Protein AF-0000000077756187 (afdb_homodimer)

Organism: Raphanus sativus (NCBI:txid3726)

Nearest PDB structures (foldseek):
  3hst-assembly4_D  TM=8.930E-01  e=1.122E-07  Mycobacterium tuberculosis
  4e19-assembly2_B  TM=9.027E-01  e=4.502E-07  Halobacterium salinarum NRC-1
  3hst-assembly2_B  TM=7.909E-01  e=3.837E-08  Mycobacterium tuberculosis
  3aly-assembly1_A  TM=7.673E-01  e=2.980E-08  Sulfurisphaera tokodaii str. 7
  3h08-assembly2_B  TM=8.070E-01  e=2.893E-07  Chlorobaculum tepidum

Solvent-accessible surface area (backbone atoms only — not comparable to full-atom values): 14708 Å² total; per-residue (Å²): 118,72,70,65,53,53,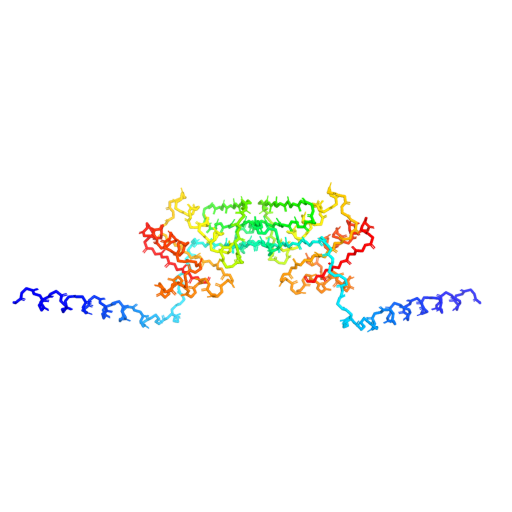52,51,53,51,46,51,51,48,46,49,53,52,57,70,56,63,70,61,68,62,79,53,74,65,71,79,60,65,23,41,31,24,25,22,43,7,51,32,86,88,60,14,30,21,1,18,5,13,20,39,28,42,90,88,46,69,50,61,36,48,41,63,47,70,79,39,92,41,62,69,49,38,37,44,50,14,41,39,51,39,52,49,52,38,54,74,69,64,52,42,50,40,36,37,42,46,90,48,63,69,60,38,48,21,57,76,64,70,60,49,56,79,89,40,35,68,54,46,50,48,41,55,61,63,50,66,75,35,81,41,75,47,73,71,119,72,70,64,54,52,54,50,55,53,47,51,52,49,46,50,51,50,54,71,55,63,69,61,66,64,76,54,74,64,72,78,61,64,24,40,31,24,25,22,42,8,55,31,86,87,61,14,32,20,1,18,5,13,19,39,29,42,89,88,49,69,49,60,36,50,41,64,48,70,79,39,92,41,64,67,48,39,38,45,50,13,41,38,52,39,52,49,52,38,53,75,70,63,53,42,52,42,36,38,41,47,89,48,62,68,58,40,49,22,57,76,64,71,60,48,56,79,89,40,34,68,53,46,50,48,40,54,61,63,49,65,74,34,82,41,75,48,74,71

InterPro domains:
  IPR002156 Ribonuclease H domain [PF13456] (39-139)
  IPR012337 Ribonuclease H-like superfamily [SSF53098] (39-135)
  IPR036397 Ribonuclease H superfamily [G3DSA:3.30.420.10] (33-140)
  IPR044730 Ribonuclease H-like domain, plant type [cd06222] (39-140)
  IPR052929 RNase H-like EbsB-related [PTHR47074] (31-137)

Sequence (280 aa):
MEEEIGAAREWEIAQQLVEKKAQVKVSVALPQMKVVAQSDAAWSKSSLNAGLGWVVSTPENHTEGSRSASFIPSVLIAEGLALREGVEACRSLGVKEVRFESDSAQLIKAINRKEPPLEIYGIVSDILALSIEFDVVVFVMEEEIGAAREWEIAQQLVEKKAQVKVSVALPQMKVVAQSDAAWSKSSLNAGLGWVVSTPENHTEGSRSASFIPSVLIAEGLALREGVEACRSLGVKEVRFESDSAQLIKAINRKEPPLEIYGIVSDILALSIEFDVVVFV

Radius of gyration: 23.68 Å; Cα contacts (8 Å, |Δi|>4): 533; chains: 2; bounding box: 53×79×55 Å

pLDDT: mean 84.72, std 22.18, range [28.55, 98.81]

Structure (mmCIF, N/CA/C/O backbone):
data_AF-0000000077756187-model_v1
#
loop_
_entity.id
_entity.type
_entity.pdbx_description
1 polymer 'Uncharacterized protein LOC108838069'
#
loop_
_atom_site.group_PDB
_atom_site.id
_atom_site.type_symbol
_atom_site.label_atom_id
_atom_site.label_alt_id
_atom_site.label_comp_id
_atom_site.label_asym_id
_atom_site.label_entity_id
_atom_site.label_seq_id
_atom_site.pdbx_PDB_ins_code
_atom_site.Cartn_x
_atom_site.Cartn_y
_atom_site.Cartn_z
_atom_site.occupancy
_atom_site.B_iso_or_equiv
_atom_site.auth_seq_id
_atom_site.auth_comp_id
_atom_site.auth_asym_id
_atom_site.auth_atom_id
_atom_site.pdbx_PDB_model_num
ATOM 1 N N . MET A 1 1 ? -30.078 44.688 13.297 1 43.53 1 MET A N 1
ATOM 2 C CA . MET A 1 1 ? -28.703 45.125 13.102 1 43.53 1 MET A CA 1
ATOM 3 C C . MET A 1 1 ? -27.719 44 13.398 1 43.53 1 MET A C 1
ATOM 5 O O . MET A 1 1 ? -26.656 43.906 12.789 1 43.53 1 MET A O 1
ATOM 9 N N . GLU A 1 2 ? -28.109 43 14.352 1 49.34 2 GLU A N 1
ATOM 10 C CA . GLU A 1 2 ? -27.172 41.969 14.758 1 49.34 2 GLU A CA 1
ATOM 11 C C . GLU A 1 2 ? -27.141 40.844 13.734 1 49.34 2 GLU A C 1
ATOM 13 O O . GLU A 1 2 ? -26.094 40.188 13.547 1 49.34 2 GLU A O 1
ATOM 18 N N . GLU A 1 3 ? -28.125 40.5 12.977 1 54.53 3 GLU A N 1
ATOM 19 C CA . GLU A 1 3 ? -28.125 39.406 12.008 1 54.53 3 GLU A CA 1
ATOM 20 C C . GLU A 1 3 ? -27.312 39.781 10.773 1 54.53 3 GLU A C 1
ATOM 22 O O . GLU A 1 3 ? -26.688 38.906 10.148 1 54.53 3 GLU A O 1
ATOM 27 N N . GLU A 1 4 ? -27.312 41.062 10.258 1 55.47 4 GLU A N 1
ATOM 28 C CA . GLU A 1 4 ? -26.562 41.5 9.086 1 55.47 4 GLU A CA 1
ATOM 29 C C . GLU A 1 4 ? -25.062 41.469 9.367 1 55.47 4 GLU A C 1
ATOM 31 O O . GLU A 1 4 ? -24.25 41.219 8.469 1 55.47 4 GLU A O 1
ATOM 36 N N . ILE A 1 5 ? -24.703 41.781 10.695 1 51.22 5 ILE A N 1
ATOM 37 C CA . ILE A 1 5 ? -23.281 41.75 11.008 1 51.22 5 ILE A CA 1
ATOM 38 C C . ILE A 1 5 ? -22.766 40.312 10.984 1 51.22 5 ILE A C 1
ATOM 40 O O . ILE A 1 5 ? -21.625 40.062 10.57 1 51.22 5 ILE A O 1
ATOM 44 N N . GLY A 1 6 ? -23.578 39.344 11.289 1 50.84 6 GLY A N 1
ATOM 45 C CA . GLY A 1 6 ? -23.125 37.969 11.266 1 50.84 6 GLY A CA 1
ATOM 46 C C . GLY A 1 6 ? -22.875 37.438 9.867 1 50.84 6 GLY A C 1
ATOM 47 O O . GLY A 1 6 ? -21.922 36.688 9.625 1 50.84 6 GLY A O 1
ATOM 48 N N . ALA A 1 7 ? -23.734 37.812 8.969 1 58.22 7 ALA A N 1
ATOM 49 C CA . ALA A 1 7 ? -23.594 37.375 7.586 1 58.22 7 ALA A CA 1
ATOM 50 C C . ALA A 1 7 ? -22.375 38 6.926 1 58.22 7 ALA A C 1
ATOM 52 O O . ALA A 1 7 ? -21.672 37.344 6.156 1 58.22 7 ALA A O 1
ATOM 53 N N . ALA A 1 8 ? -22.062 39.25 7.156 1 57.5 8 ALA A N 1
ATOM 54 C CA . ALA A 1 8 ? -20.891 39.906 6.559 1 57.5 8 ALA A CA 1
ATOM 55 C C . ALA A 1 8 ? -19.594 39.312 7.105 1 57.5 8 ALA A C 1
ATOM 57 O O . ALA A 1 8 ? -18.656 39.094 6.352 1 57.5 8 ALA A O 1
ATOM 58 N N . ARG A 1 9 ? -19.422 38.969 8.445 1 52.78 9 ARG A N 1
ATOM 59 C CA . ARG A 1 9 ? -18.219 38.344 8.961 1 52.78 9 ARG A CA 1
ATOM 60 C C . ARG A 1 9 ? -18.047 36.938 8.398 1 52.78 9 ARG A C 1
ATOM 62 O O . ARG A 1 9 ? -16.938 36.531 8.055 1 52.78 9 ARG A O 1
ATOM 69 N N . GLU A 1 10 ? -19.141 36.25 8.188 1 52.59 10 GLU A N 1
ATOM 70 C CA . GLU A 1 10 ? -19.047 34.938 7.539 1 52.59 10 GLU A CA 1
ATOM 71 C C . GLU A 1 10 ? -18.625 35.062 6.078 1 52.59 10 GLU A C 1
ATOM 73 O O . GLU A 1 10 ? -17.828 34.281 5.574 1 52.59 10 GLU A O 1
ATOM 78 N N . TRP A 1 11 ? -19.062 36.031 5.398 1 53.22 11 TRP A N 1
ATOM 79 C CA . TRP A 1 11 ? -18.625 36.281 4.027 1 53.22 11 TRP A CA 1
ATOM 80 C C . TRP A 1 11 ? -17.172 36.719 3.99 1 53.22 11 TRP A C 1
ATOM 82 O O . TRP A 1 11 ? -16.391 36.219 3.168 1 53.22 11 TRP A O 1
ATOM 92 N N . GLU A 1 12 ? -16.688 37.594 4.844 1 52.59 12 GLU A N 1
ATOM 93 C CA . GLU A 1 12 ? -15.273 37.969 4.871 1 52.59 12 GLU A CA 1
ATOM 94 C C . GLU A 1 12 ? -14.391 36.781 5.219 1 52.59 12 GLU A C 1
ATOM 96 O O . GLU A 1 12 ? -13.328 36.594 4.625 1 52.59 12 GLU A O 1
ATOM 101 N N . ILE A 1 13 ? -14.828 35.938 6.102 1 50.81 13 ILE A N 1
ATOM 102 C CA . ILE A 1 13 ? -14.07 34.719 6.422 1 50.81 13 ILE A CA 1
ATOM 103 C C . ILE A 1 13 ? -14.078 33.781 5.223 1 50.81 13 ILE A C 1
ATOM 105 O O . ILE A 1 13 ? -13.047 33.188 4.879 1 50.81 13 ILE A O 1
ATOM 109 N N . ALA A 1 14 ? -15.141 33.688 4.543 1 50.97 14 ALA A N 1
ATOM 110 C CA . ALA A 1 14 ? -15.219 32.906 3.312 1 50.97 14 ALA A CA 1
ATOM 111 C C . ALA A 1 14 ? -14.344 33.531 2.221 1 50.97 14 ALA A C 1
ATOM 113 O O . ALA A 1 14 ? -13.648 32.812 1.501 1 50.97 14 ALA A O 1
ATOM 114 N N . GLN A 1 15 ? -14.398 34.781 2.076 1 46.78 15 GLN A N 1
ATOM 115 C CA . GLN A 1 15 ? -13.539 35.406 1.08 1 46.78 15 GLN A CA 1
ATOM 116 C C . GLN A 1 15 ? -12.07 35.312 1.468 1 46.78 15 GLN A C 1
ATOM 118 O O . GLN A 1 15 ? -11.211 35.062 0.616 1 46.78 15 GLN A O 1
ATOM 123 N N . GLN A 1 16 ? -11.648 35.5 2.703 1 46.09 16 GLN A N 1
ATOM 124 C CA . GLN A 1 16 ? -10.266 35.312 3.111 1 46.09 16 GLN A CA 1
ATOM 125 C C . GLN A 1 16 ? -9.836 33.875 2.9 1 46.09 16 GLN A C 1
ATOM 127 O O . GLN A 1 16 ? -8.68 33.594 2.547 1 46.09 16 GLN A O 1
ATOM 132 N N . LEU A 1 17 ? -10.734 32.969 3.061 1 40.41 17 LEU A N 1
ATOM 133 C CA . LEU A 1 17 ? -10.453 31.547 2.787 1 40.41 17 LEU A CA 1
ATOM 134 C C . LEU A 1 17 ? -10.32 31.312 1.288 1 40.41 17 LEU A C 1
ATOM 136 O O . LEU A 1 17 ? -9.477 30.516 0.858 1 40.41 17 LEU A O 1
ATOM 140 N N . VAL A 1 18 ? -11.109 31.797 0.496 1 39.38 18 VAL A N 1
ATOM 141 C CA . VAL A 1 18 ? -10.969 31.75 -0.956 1 39.38 18 VAL A CA 1
ATOM 142 C C . VAL A 1 18 ? -9.727 32.531 -1.377 1 39.38 18 VAL A C 1
ATOM 144 O O . VAL A 1 18 ? -8.984 32.094 -2.268 1 39.38 18 VAL A O 1
ATOM 147 N N . GLU A 1 19 ? -9.562 33.75 -0.909 1 37.69 19 GLU A N 1
ATOM 148 C CA . GLU A 1 19 ? -8.391 34.531 -1.28 1 37.69 19 GLU A CA 1
ATOM 149 C C . GLU A 1 19 ? -7.109 33.875 -0.79 1 37.69 19 GLU A C 1
ATOM 151 O O . GLU A 1 19 ? -6.074 33.938 -1.462 1 37.69 19 GLU A O 1
ATOM 156 N N . LYS A 1 20 ? -7.066 33.375 0.496 1 36.91 20 LYS A N 1
ATOM 157 C CA . LYS A 1 20 ? -5.887 32.594 0.87 1 36.91 20 LYS A CA 1
ATOM 158 C C . LYS A 1 20 ? -5.789 31.312 0.046 1 36.91 20 LYS A C 1
ATOM 160 O O . LYS A 1 20 ? -4.867 30.516 0.23 1 36.91 20 LYS A O 1
ATOM 165 N N . LYS A 1 21 ? -6.77 30.875 -0.657 1 35.41 21 LYS A N 1
ATOM 166 C CA . LYS A 1 21 ? -6.77 29.766 -1.605 1 35.41 21 LYS A CA 1
ATOM 167 C C . LYS A 1 21 ? -5.844 30.047 -2.785 1 35.41 21 LYS A C 1
ATOM 169 O O . LYS A 1 21 ? -5.293 29.125 -3.391 1 35.41 21 LYS A O 1
ATOM 174 N N . ALA A 1 22 ? -6.055 31.078 -3.553 1 33.09 22 ALA A N 1
ATOM 175 C CA . ALA A 1 22 ? -5.535 31.344 -4.891 1 33.09 22 ALA A CA 1
ATOM 176 C C . ALA A 1 22 ? -4.031 31.594 -4.859 1 33.09 22 ALA A C 1
ATOM 178 O O . ALA A 1 22 ? -3.328 31.328 -5.836 1 33.09 22 ALA A O 1
ATOM 179 N N . GLN A 1 23 ? -3.553 32.344 -3.971 1 32.44 23 GLN A N 1
ATOM 180 C CA . GLN A 1 23 ? -2.176 32.75 -4.262 1 32.44 23 GLN A CA 1
ATOM 181 C C . GLN A 1 23 ? -1.234 31.547 -4.133 1 32.44 23 GLN A C 1
ATOM 183 O O . GLN A 1 23 ? -0.389 31.5 -3.238 1 32.44 23 GLN A O 1
ATOM 188 N N . VAL A 1 24 ? -1.73 30.328 -4.152 1 29.02 24 VAL A N 1
ATOM 189 C CA . VAL A 1 24 ? -0.616 29.391 -4.035 1 29.02 24 VAL A CA 1
ATOM 190 C C . VAL A 1 24 ? 0.317 29.547 -5.234 1 29.02 24 VAL A C 1
ATOM 192 O O . VAL A 1 24 ? -0.03 29.172 -6.355 1 29.02 24 VAL A O 1
ATOM 195 N N . LYS A 1 25 ? 0.764 30.766 -5.48 1 32.59 25 LYS A N 1
ATOM 196 C CA . LYS A 1 25 ? 1.946 30.812 -6.336 1 32.59 25 LYS A CA 1
ATOM 197 C C . LYS A 1 25 ? 2.887 29.641 -6.039 1 32.59 25 LYS A C 1
ATOM 199 O O . LYS A 1 25 ? 3.648 29.688 -5.07 1 32.59 25 LYS A O 1
ATOM 204 N N . VAL A 1 26 ? 2.402 28.516 -6.059 1 31.86 26 VAL A N 1
ATOM 205 C CA . VAL A 1 26 ? 3.168 27.344 -5.676 1 31.86 26 VAL A CA 1
ATOM 206 C C . VAL A 1 26 ? 4.438 27.25 -6.516 1 31.86 26 VAL A C 1
ATOM 208 O O . VAL A 1 26 ? 5.027 26.172 -6.652 1 31.86 26 VAL A O 1
ATOM 211 N N . SER A 1 27 ? 4.531 28.219 -7.418 1 34.56 27 SER A N 1
ATOM 212 C CA . SER A 1 27 ? 5.805 27.969 -8.086 1 34.56 27 SER A CA 1
ATOM 213 C C . SER A 1 27 ? 6.961 27.953 -7.086 1 34.56 27 SER A C 1
ATOM 215 O O . SER A 1 27 ? 8.125 27.938 -7.48 1 34.56 27 SER A O 1
ATOM 217 N N . VAL A 1 28 ? 6.852 28.719 -5.992 1 35.59 28 VAL A N 1
ATOM 218 C CA . VAL A 1 28 ? 7.91 28.75 -4.988 1 35.59 28 VAL A CA 1
ATOM 219 C C . VAL A 1 28 ? 8.258 27.328 -4.547 1 35.59 28 VAL A C 1
ATOM 221 O O . VAL A 1 28 ? 7.367 26.516 -4.312 1 35.59 28 VAL A O 1
ATOM 224 N N . ALA A 1 29 ? 9.469 26.828 -4.723 1 38.81 29 ALA A N 1
ATOM 225 C CA . ALA A 1 29 ? 9.93 25.547 -4.215 1 38.81 29 ALA A CA 1
ATOM 226 C C . ALA A 1 29 ? 9.312 25.234 -2.854 1 38.81 29 ALA A C 1
ATOM 228 O O . ALA A 1 29 ? 9.453 26.016 -1.91 1 38.81 29 ALA A O 1
ATOM 229 N N . LEU A 1 30 ? 7.969 24.953 -2.617 1 46.22 30 LEU A N 1
ATOM 230 C CA . LEU A 1 30 ? 7.551 24.609 -1.264 1 46.22 30 LEU A CA 1
ATOM 231 C C . LEU A 1 30 ? 8.758 24.281 -0.386 1 46.22 30 LEU A C 1
ATOM 233 O O . LEU A 1 30 ? 9.703 23.641 -0.837 1 46.22 30 LEU A O 1
ATOM 237 N N . PRO A 1 31 ? 9.109 25.188 0.429 1 51.03 31 PRO A N 1
ATOM 238 C CA . PRO A 1 31 ? 10.242 24.797 1.278 1 51.03 31 PRO A CA 1
ATOM 239 C C . PRO A 1 31 ? 10.305 23.281 1.499 1 51.03 31 PRO A C 1
ATOM 241 O O . PRO A 1 31 ? 9.281 22.594 1.448 1 51.03 31 PRO A O 1
ATOM 244 N N . GLN A 1 32 ? 11.312 22.625 0.989 1 69.5 32 GLN A N 1
ATOM 245 C CA . GLN A 1 32 ? 11.531 21.203 1.212 1 69.5 32 GLN A CA 1
ATOM 246 C C . GLN A 1 32 ? 11.117 20.797 2.623 1 69.5 32 GLN A C 1
ATOM 248 O O . GLN A 1 32 ? 11.711 21.25 3.604 1 69.5 32 GLN A O 1
ATOM 253 N N . MET A 1 33 ? 9.781 20.609 2.803 1 85.5 33 MET A N 1
ATOM 254 C CA . MET A 1 33 ? 9.375 20.125 4.117 1 85.5 33 MET A CA 1
ATOM 255 C C . MET A 1 33 ? 10.273 18.969 4.57 1 85.5 33 MET A C 1
ATOM 257 O O . MET A 1 33 ? 10.508 18.031 3.814 1 85.5 33 MET A O 1
ATOM 261 N N . LYS A 1 34 ? 10.828 19.203 5.77 1 89.31 34 LYS A N 1
ATOM 262 C CA . LYS A 1 34 ? 11.82 18.281 6.312 1 89.31 34 LYS A CA 1
ATOM 263 C C . LYS A 1 34 ? 11.18 16.938 6.648 1 89.31 34 LYS A C 1
ATOM 265 O O . LYS A 1 34 ? 11.875 15.914 6.727 1 89.31 34 LYS A O 1
ATOM 270 N N . VAL A 1 35 ? 9.844 17 6.961 1 95.88 35 VAL A N 1
ATOM 271 C CA . VAL A 1 35 ? 9.148 15.758 7.305 1 95.88 35 VAL A CA 1
ATOM 272 C C . VAL A 1 35 ? 8.164 15.391 6.199 1 95.88 35 VAL A C 1
ATOM 274 O O . VAL A 1 35 ? 7.34 16.219 5.797 1 95.88 35 VAL A O 1
ATOM 277 N N . VAL A 1 36 ? 8.305 14.148 5.66 1 96.94 36 VAL A N 1
ATOM 278 C CA . VAL A 1 36 ? 7.43 13.633 4.617 1 96.94 36 VAL A CA 1
ATOM 279 C C . VAL A 1 36 ? 6.863 12.281 5.039 1 96.94 36 VAL A C 1
ATOM 281 O O . VAL A 1 36 ? 7.578 11.445 5.605 1 96.94 36 VAL A O 1
ATOM 284 N N . ALA A 1 37 ? 5.598 12.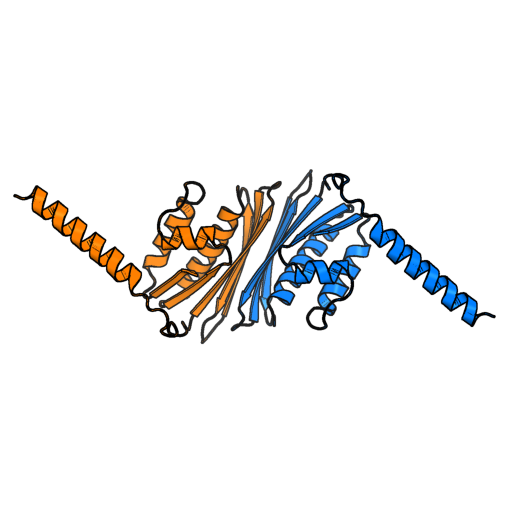094 4.805 1 97.88 37 ALA A N 1
ATOM 285 C CA . ALA A 1 37 ? 4.965 10.797 5.066 1 97.88 37 ALA A CA 1
ATOM 286 C C . ALA A 1 37 ? 4.273 10.266 3.818 1 97.88 37 ALA A C 1
ATOM 288 O O . ALA A 1 37 ? 3.611 11.016 3.098 1 97.88 37 ALA A O 1
ATOM 289 N N . GLN A 1 38 ? 4.469 9.008 3.557 1 98.19 38 GLN A N 1
ATOM 290 C CA . GLN A 1 38 ? 3.797 8.281 2.482 1 98.19 38 GLN A CA 1
ATOM 291 C C . GLN A 1 38 ? 2.896 7.184 3.037 1 98.19 38 GLN A C 1
ATOM 293 O O . GLN A 1 38 ? 3.209 6.578 4.062 1 98.19 38 GLN A O 1
ATOM 298 N N . SER A 1 39 ? 1.775 6.938 2.389 1 98.38 39 SER A N 1
ATOM 299 C CA . SER A 1 39 ? 0.866 5.859 2.756 1 98.38 39 SER A CA 1
ATOM 300 C C . SER A 1 39 ? 0.26 5.199 1.521 1 98.38 39 SER A C 1
ATOM 302 O O . SER A 1 39 ? 0.189 5.816 0.455 1 98.38 39 SER A O 1
ATOM 304 N N . ASP A 1 40 ? -0.089 4.012 1.643 1 98 40 ASP A N 1
ATOM 305 C CA . ASP A 1 40 ? -0.783 3.234 0.619 1 98 40 ASP A CA 1
ATOM 306 C C . ASP A 1 40 ? -1.461 2.008 1.226 1 98 40 ASP A C 1
ATOM 308 O O . ASP A 1 40 ? -1.283 1.717 2.41 1 98 40 ASP A O 1
ATOM 312 N N . ALA A 1 41 ? -2.338 1.368 0.403 1 98.25 41 ALA A N 1
ATOM 313 C CA . ALA A 1 41 ? -3.1 0.235 0.922 1 98.25 41 ALA A CA 1
ATOM 314 C C . ALA A 1 41 ? -3.346 -0.806 -0.167 1 98.25 41 ALA A C 1
ATOM 316 O O . ALA A 1 41 ? -3.615 -0.456 -1.318 1 98.25 41 ALA A O 1
ATOM 317 N N . ALA A 1 42 ? -3.131 -2.051 0.21 1 98.19 42 ALA A N 1
ATOM 318 C CA . ALA A 1 42 ? -3.686 -3.158 -0.563 1 98.19 42 ALA A CA 1
ATOM 319 C C . ALA A 1 42 ? -5.113 -3.477 -0.123 1 98.19 42 ALA A C 1
ATOM 321 O O . ALA A 1 42 ? -5.391 -3.57 1.075 1 98.19 42 ALA A O 1
ATOM 322 N N . TRP A 1 43 ? -6.023 -3.678 -1.111 1 97.44 43 TRP A N 1
ATOM 323 C CA . TRP A 1 43 ? -7.434 -3.863 -0.791 1 97.44 43 TRP A CA 1
ATOM 324 C C . TRP A 1 43 ? -8.062 -4.926 -1.688 1 97.44 43 TRP A C 1
ATOM 326 O O . TRP A 1 43 ? -7.742 -5.008 -2.877 1 97.44 43 TRP A O 1
ATOM 336 N N . SER A 1 44 ? -9.008 -5.648 -1.028 1 96.5 44 SER A N 1
ATOM 337 C CA . SER A 1 44 ? -9.742 -6.688 -1.742 1 96.5 44 SER A CA 1
ATOM 338 C C . SER A 1 44 ? -11.227 -6.371 -1.801 1 96.5 44 SER A C 1
ATOM 340 O O . SER A 1 44 ? -11.898 -6.301 -0.766 1 96.5 44 SER A O 1
ATOM 342 N N . LYS A 1 45 ? -11.664 -6.289 -3.018 1 93.94 45 LYS A N 1
ATOM 343 C CA . LYS A 1 45 ? -13.086 -6.012 -3.217 1 93.94 45 LYS A CA 1
ATOM 344 C C . LYS A 1 45 ? -13.945 -7.164 -2.709 1 93.94 45 LYS A C 1
ATOM 346 O O . LYS A 1 45 ? -15.023 -6.941 -2.158 1 93.94 45 LYS A O 1
ATOM 351 N N . SER A 1 46 ? -13.523 -8.375 -2.861 1 91.88 46 SER A N 1
ATOM 352 C CA . SER A 1 46 ? -14.32 -9.555 -2.537 1 91.88 46 SER A CA 1
ATOM 353 C C . SER A 1 46 ? -14.359 -9.797 -1.032 1 91.88 46 SER A C 1
ATOM 355 O O . SER A 1 46 ? -15.414 -10.094 -0.471 1 91.88 46 SER A O 1
ATOM 357 N N . SER A 1 47 ? -13.25 -9.648 -0.398 1 93.56 47 SER A N 1
ATOM 358 C CA . SER A 1 47 ? -13.18 -9.984 1.022 1 93.56 47 SER A CA 1
ATOM 359 C C . SER A 1 47 ? -13.414 -8.75 1.889 1 93.56 47 SER A C 1
ATOM 361 O O . SER A 1 47 ? -13.633 -8.867 3.096 1 93.56 47 SER A O 1
ATOM 363 N N . LEU A 1 48 ? -13.281 -7.574 1.339 1 96.06 48 LEU A N 1
ATOM 364 C CA . LEU A 1 48 ? -13.406 -6.301 2.037 1 96.06 48 LEU A CA 1
ATOM 365 C C . LEU A 1 48 ? -12.305 -6.133 3.076 1 96.06 48 LEU A C 1
ATOM 367 O O . LEU A 1 48 ? -12.508 -5.488 4.109 1 96.06 48 LEU A O 1
ATOM 371 N N . ASN A 1 49 ? -11.156 -6.82 2.842 1 96.31 49 ASN A N 1
ATOM 372 C CA . ASN A 1 49 ? -9.992 -6.672 3.707 1 96.31 49 ASN A CA 1
ATOM 373 C C . ASN A 1 49 ? -8.938 -5.773 3.074 1 96.31 49 ASN A C 1
ATOM 375 O O . ASN A 1 49 ? -8.898 -5.613 1.852 1 96.31 49 ASN A O 1
ATOM 379 N N . ALA A 1 50 ? -8.094 -5.195 3.969 1 97.75 50 ALA A N 1
ATOM 380 C CA . ALA A 1 50 ? -7.043 -4.301 3.48 1 97.75 50 ALA A CA 1
ATOM 381 C C . ALA A 1 50 ? -5.762 -4.465 4.289 1 97.75 50 ALA A C 1
ATOM 383 O O . ALA A 1 50 ? -5.805 -4.793 5.48 1 97.75 50 ALA A O 1
ATOM 384 N N . GLY A 1 51 ? -4.629 -4.41 3.635 1 97.38 51 GLY A N 1
ATOM 385 C CA . GLY A 1 51 ? -3.332 -4.168 4.25 1 97.38 51 GLY A CA 1
ATOM 386 C C . GLY A 1 51 ? -2.85 -2.74 4.09 1 97.38 51 GLY A C 1
ATOM 387 O O . GLY A 1 51 ? -2.594 -2.289 2.971 1 97.38 51 GLY A O 1
ATOM 388 N N . LEU A 1 52 ? -2.729 -2.082 5.215 1 98.06 52 LEU A N 1
ATOM 389 C CA . LEU A 1 52 ? -2.35 -0.673 5.219 1 98.06 52 LEU A CA 1
ATOM 390 C C . LEU A 1 52 ? -0.864 -0.512 5.523 1 98.06 52 LEU A C 1
ATOM 392 O O . LEU A 1 52 ? -0.313 -1.245 6.348 1 98.06 52 LEU A O 1
ATOM 396 N N . GLY A 1 53 ? -0.231 0.489 4.867 1 97.56 53 GLY A N 1
ATOM 397 C CA . GLY A 1 53 ? 1.153 0.825 5.16 1 97.56 53 GLY A CA 1
ATOM 398 C C . GLY A 1 53 ? 1.426 2.316 5.121 1 97.56 53 GLY A C 1
ATOM 399 O O . GLY A 1 53 ? 0.773 3.053 4.379 1 97.56 53 GLY A O 1
ATOM 400 N N . TRP A 1 54 ? 2.367 2.746 5.98 1 98.19 54 TRP A N 1
ATOM 401 C CA . TRP A 1 54 ? 2.811 4.137 5.961 1 98.19 54 TRP A CA 1
ATOM 402 C C . TRP A 1 54 ? 4.27 4.25 6.387 1 98.19 54 TRP A C 1
ATOM 404 O O . TRP A 1 54 ? 4.809 3.346 7.027 1 98.19 54 TRP A O 1
ATOM 414 N N . VAL A 1 55 ? 4.879 5.324 5.938 1 98.06 55 VAL A N 1
ATOM 415 C CA . VAL A 1 55 ? 6.246 5.676 6.316 1 98.06 55 VAL A CA 1
ATOM 416 C C . VAL A 1 55 ? 6.332 7.172 6.609 1 98.06 55 VAL A C 1
ATOM 418 O O . VAL A 1 55 ? 5.758 7.988 5.887 1 98.06 55 VAL A O 1
ATOM 421 N N . VAL A 1 56 ? 7 7.453 7.719 1 97.31 56 VAL A N 1
ATOM 422 C CA . VAL A 1 56 ? 7.27 8.844 8.07 1 97.31 56 VAL A CA 1
ATOM 423 C C . VAL A 1 56 ? 8.773 9.086 8.086 1 97.31 56 VAL A C 1
ATOM 425 O O . VAL A 1 56 ? 9.508 8.43 8.828 1 97.31 56 VAL A O 1
ATOM 428 N N . SER A 1 57 ? 9.164 10 7.281 1 95.69 57 SER A N 1
ATOM 429 C CA . SER A 1 57 ? 10.578 10.352 7.199 1 95.69 57 SER A CA 1
ATOM 430 C C . SER A 1 57 ? 10.844 11.734 7.789 1 95.69 57 SER A C 1
ATOM 432 O O . SER A 1 57 ? 10.266 12.727 7.336 1 95.69 57 SER A O 1
ATOM 434 N N . THR A 1 58 ? 11.672 11.773 8.781 1 92.88 58 THR A N 1
ATOM 435 C CA . THR A 1 58 ? 12.156 13.023 9.359 1 92.88 58 THR A CA 1
ATOM 436 C C . THR A 1 58 ? 13.672 13.148 9.18 1 92.88 58 THR A C 1
ATOM 438 O O . THR A 1 58 ? 14.344 12.164 8.859 1 92.88 58 THR A O 1
ATOM 441 N N . PRO A 1 59 ? 14.242 14.414 9.375 1 86.88 59 PRO A N 1
ATOM 442 C CA . PRO A 1 59 ? 15.695 14.555 9.32 1 86.88 59 PRO A CA 1
ATOM 443 C C . PRO A 1 59 ? 16.406 13.695 10.359 1 86.88 59 PRO A C 1
ATOM 445 O O . PRO A 1 59 ? 17.547 13.25 10.133 1 86.88 59 PRO A O 1
ATOM 448 N N . GLU A 1 60 ? 15.797 13.422 11.484 1 84.69 60 GLU A N 1
ATOM 449 C CA . GLU A 1 60 ? 16.453 12.758 12.602 1 84.69 60 GLU A CA 1
ATOM 450 C C . GLU A 1 60 ? 16.141 11.258 12.609 1 84.69 60 GLU A C 1
ATOM 452 O O . GLU A 1 60 ? 16.969 10.453 13.039 1 84.69 60 GLU A O 1
ATOM 457 N N . ASN A 1 61 ? 14.984 11.039 12.289 1 83.75 61 ASN A N 1
ATOM 458 C CA . ASN A 1 61 ? 14.508 9.672 12.461 1 83.75 61 ASN A CA 1
ATOM 459 C C . ASN A 1 61 ? 13.523 9.281 11.359 1 83.75 61 ASN A C 1
ATOM 461 O O . ASN A 1 61 ? 13.203 10.086 10.492 1 83.75 61 ASN A O 1
ATOM 465 N N . HIS A 1 62 ? 13.305 7.965 11.242 1 87.75 62 HIS A N 1
ATOM 466 C CA . HIS A 1 62 ? 12.234 7.422 10.414 1 87.75 62 HIS A CA 1
ATOM 467 C C . HIS A 1 62 ? 11.391 6.418 11.188 1 87.75 62 HIS A C 1
ATOM 469 O O . HIS A 1 62 ? 11.875 5.793 12.133 1 87.75 62 HIS A O 1
ATOM 475 N N . THR A 1 63 ? 10.078 6.477 10.836 1 91.25 63 THR A N 1
ATOM 476 C CA . THR A 1 63 ? 9.188 5.445 11.367 1 91.25 63 THR A CA 1
ATOM 477 C C . THR A 1 63 ? 8.32 4.855 10.258 1 91.25 63 THR A C 1
ATOM 479 O O . THR A 1 63 ? 8.008 5.535 9.281 1 91.25 63 THR A O 1
ATOM 482 N N . GLU A 1 64 ? 8.141 3.625 10.297 1 93.69 64 GLU A N 1
ATOM 483 C CA . GLU A 1 64 ? 7.23 2.922 9.391 1 93.69 64 GLU A CA 1
ATOM 484 C C . GLU A 1 64 ? 6.223 2.084 10.172 1 93.69 64 GLU A C 1
ATOM 486 O O . GLU A 1 64 ? 6.461 1.737 11.336 1 93.69 64 GLU A O 1
ATOM 491 N N . GLY A 1 65 ? 5.133 1.902 9.508 1 95.25 65 GLY A N 1
ATOM 492 C CA . GLY A 1 65 ? 4.098 1.078 10.109 1 95.25 65 GLY A CA 1
ATOM 493 C C . GLY A 1 65 ? 3.199 0.404 9.094 1 95.25 65 GLY A C 1
ATOM 494 O O . GLY A 1 65 ? 3.256 0.725 7.902 1 95.25 65 GLY A O 1
ATOM 495 N N . SER A 1 66 ? 2.539 -0.565 9.547 1 94.94 66 SER A N 1
ATOM 496 C CA . SER A 1 66 ? 1.542 -1.294 8.773 1 94.94 66 SER A CA 1
ATOM 497 C C . SER A 1 66 ? 0.443 -1.854 9.664 1 94.94 66 SER A C 1
ATOM 499 O O . SER A 1 66 ? 0.659 -2.074 10.859 1 94.94 66 SER A O 1
ATOM 501 N N . ARG A 1 67 ? -0.702 -2.006 9.039 1 95 67 ARG A N 1
ATOM 502 C CA . ARG A 1 67 ? -1.848 -2.531 9.773 1 95 67 ARG A CA 1
ATOM 503 C C . ARG A 1 67 ? -2.826 -3.23 8.836 1 95 67 ARG A C 1
ATOM 505 O O . ARG A 1 67 ? -3.029 -2.789 7.703 1 95 67 ARG A O 1
ATOM 512 N N . SER A 1 68 ? -3.4 -4.301 9.352 1 95.12 68 SER A N 1
ATOM 513 C CA . SER A 1 68 ? -4.5 -4.941 8.641 1 95.12 68 SER A CA 1
ATOM 514 C C . SER A 1 68 ? -5.848 -4.387 9.086 1 95.12 68 SER A C 1
ATOM 516 O O . SER A 1 68 ? -6.008 -3.988 10.242 1 95.12 68 SER A O 1
ATOM 518 N N . ALA A 1 69 ? -6.762 -4.312 8.133 1 95.5 69 ALA A N 1
ATOM 519 C CA . ALA A 1 69 ? -8.109 -3.842 8.43 1 95.5 69 ALA A CA 1
ATOM 520 C C . ALA A 1 69 ? -9.156 -4.707 7.73 1 95.5 69 ALA A C 1
ATOM 522 O O . ALA A 1 69 ? -8.906 -5.238 6.648 1 95.5 69 ALA A O 1
ATOM 523 N N . SER A 1 70 ? -10.367 -4.84 8.391 1 94.88 70 SER A N 1
ATOM 524 C CA . SER A 1 70 ? -11.461 -5.629 7.844 1 94.88 70 SER A CA 1
ATOM 525 C C . SER A 1 70 ? -12.703 -4.77 7.625 1 94.88 70 SER A C 1
ATOM 527 O O . SER A 1 70 ? -12.836 -3.691 8.211 1 94.88 70 SER A O 1
ATOM 529 N N . PHE A 1 71 ? -13.562 -5.305 6.77 1 95.88 71 PHE A N 1
ATOM 530 C CA . PHE A 1 71 ? -14.844 -4.68 6.457 1 95.88 71 PHE A CA 1
ATOM 531 C C . PHE A 1 71 ? -14.633 -3.301 5.84 1 95.88 71 PHE A C 1
ATOM 533 O O . PHE A 1 71 ? -15.242 -2.322 6.27 1 95.88 71 PHE A O 1
ATOM 540 N N . ILE A 1 72 ? -13.703 -3.271 4.988 1 97.31 72 ILE A N 1
ATOM 541 C CA . ILE A 1 72 ? -13.406 -2.047 4.254 1 97.31 72 ILE A CA 1
ATOM 542 C C . ILE A 1 72 ? -14.164 -2.049 2.926 1 97.31 72 ILE A C 1
ATOM 544 O O . ILE A 1 72 ? -13.836 -2.811 2.016 1 97.31 72 ILE A O 1
ATOM 548 N N . PRO A 1 73 ? -15.078 -1.148 2.73 1 97.06 73 PRO A N 1
ATOM 549 C CA . PRO A 1 73 ? -16.016 -1.313 1.624 1 97.06 73 PRO A CA 1
ATOM 550 C C . PRO A 1 73 ? -15.469 -0.805 0.294 1 97.06 73 PRO A C 1
ATOM 552 O O . PRO A 1 73 ? -16.031 -1.086 -0.763 1 97.06 73 PRO A O 1
ATOM 555 N N . SER A 1 74 ? -14.391 -0.077 0.261 1 97.75 74 SER A N 1
ATOM 556 C CA . SER A 1 74 ? -13.844 0.413 -1 1 97.75 74 SER A CA 1
ATOM 557 C C . SER A 1 74 ? -12.352 0.703 -0.878 1 97.75 74 SER A C 1
ATOM 559 O O . SER A 1 74 ? -11.836 0.883 0.228 1 97.75 74 SER A O 1
ATOM 561 N N . VAL A 1 75 ? -11.711 0.819 -2.047 1 97.06 75 VAL A N 1
ATOM 562 C CA . VAL A 1 75 ? -10.289 1.116 -2.084 1 97.06 75 VAL A CA 1
ATOM 563 C C . VAL A 1 75 ? -10.039 2.525 -1.555 1 97.06 75 VAL A C 1
ATOM 565 O O . VAL A 1 75 ? -9.023 2.779 -0.899 1 97.06 75 VAL A O 1
ATOM 568 N N . LEU A 1 76 ? -10.984 3.412 -1.848 1 98.19 76 LEU A N 1
ATOM 569 C CA . LEU A 1 76 ? -10.844 4.797 -1.404 1 98.19 76 LEU A CA 1
ATOM 570 C C . LEU A 1 76 ? -10.828 4.879 0.118 1 98.19 76 LEU A C 1
ATOM 572 O O . LEU A 1 76 ? -10.039 5.629 0.694 1 98.19 76 LEU A O 1
ATOM 576 N N . ILE A 1 77 ? -11.641 4.098 0.763 1 98.56 77 ILE A N 1
ATOM 577 C CA . ILE A 1 77 ? -11.672 4.055 2.221 1 98.56 77 ILE A CA 1
ATOM 578 C C . ILE A 1 77 ? -10.367 3.457 2.744 1 98.56 77 ILE A C 1
ATOM 580 O O . ILE A 1 77 ? -9.789 3.965 3.707 1 98.56 77 ILE A O 1
ATOM 584 N N . ALA A 1 78 ? -9.852 2.4 2.102 1 98.56 78 ALA A N 1
ATOM 585 C CA . ALA A 1 78 ? -8.586 1.796 2.504 1 98.56 78 ALA A CA 1
ATOM 586 C C . ALA A 1 78 ? -7.445 2.807 2.426 1 98.56 78 ALA A C 1
ATOM 588 O O . ALA A 1 78 ? -6.641 2.92 3.354 1 98.56 78 ALA A O 1
ATOM 589 N N . GLU A 1 79 ? -7.359 3.5 1.318 1 98.38 79 GLU A N 1
ATOM 590 C CA . GLU A 1 79 ? -6.348 4.531 1.124 1 98.38 79 GLU A CA 1
ATOM 591 C C . GLU A 1 79 ? -6.5 5.656 2.146 1 98.38 79 GLU A C 1
ATOM 593 O O . GLU A 1 79 ? -5.508 6.152 2.682 1 98.38 79 GLU A O 1
ATOM 598 N N . GLY A 1 80 ? -7.734 6.062 2.455 1 98.75 80 GLY A N 1
ATOM 599 C CA . GLY A 1 80 ? -7.988 7.059 3.482 1 98.75 80 GLY A CA 1
ATOM 600 C C . GLY A 1 80 ? -7.531 6.625 4.863 1 98.75 80 GLY A C 1
ATOM 601 O O . GLY A 1 80 ? -6.941 7.414 5.605 1 98.75 80 GLY A O 1
ATOM 602 N N . LEU A 1 81 ? -7.801 5.398 5.125 1 98.5 81 LEU A N 1
ATOM 603 C CA . LEU A 1 81 ? -7.387 4.859 6.414 1 98.5 81 LEU A CA 1
ATOM 604 C C . LEU A 1 81 ? -5.867 4.82 6.523 1 98.5 81 LEU A C 1
ATOM 606 O O . LEU A 1 81 ? -5.309 5.145 7.574 1 98.5 81 LEU A O 1
ATOM 610 N N . ALA A 1 82 ? -5.211 4.375 5.484 1 98.56 82 ALA A N 1
ATOM 611 C CA . ALA A 1 82 ? -3.752 4.363 5.484 1 98.56 82 ALA A CA 1
ATOM 612 C C . ALA A 1 82 ? -3.195 5.766 5.723 1 98.56 82 ALA A C 1
ATOM 614 O O . ALA A 1 82 ? -2.258 5.941 6.504 1 98.56 82 ALA A O 1
ATOM 615 N N . LEU A 1 83 ? -3.758 6.727 5.047 1 98.75 83 LEU A N 1
ATOM 616 C CA . LEU A 1 83 ? -3.316 8.102 5.223 1 98.75 83 LEU A CA 1
ATOM 617 C C . LEU A 1 83 ? -3.58 8.578 6.648 1 98.75 83 LEU A C 1
ATOM 619 O O . LEU A 1 83 ? -2.725 9.227 7.258 1 98.75 83 LEU A O 1
ATOM 623 N N . ARG A 1 84 ? -4.738 8.281 7.168 1 98.81 84 ARG A N 1
ATOM 624 C CA . ARG A 1 84 ? -5.07 8.664 8.539 1 98.81 84 ARG A CA 1
ATOM 625 C C . ARG A 1 84 ? -4.047 8.102 9.523 1 98.81 84 ARG A C 1
ATOM 627 O O . ARG A 1 84 ? -3.662 8.781 10.477 1 98.81 84 ARG A O 1
ATOM 634 N N . GLU A 1 85 ? -3.656 6.855 9.289 1 98 85 GLU A N 1
ATOM 635 C CA . GLU A 1 85 ? -2.627 6.266 10.141 1 98 85 GLU A CA 1
ATOM 636 C C . GLU A 1 85 ? -1.32 7.047 10.055 1 98 85 GLU A C 1
ATOM 638 O O . GLU A 1 85 ? -0.625 7.223 11.055 1 98 85 GLU A O 1
ATOM 643 N N . GLY A 1 86 ? -0.968 7.434 8.859 1 98.06 86 GLY A N 1
ATOM 644 C CA . GLY A 1 86 ? 0.199 8.281 8.695 1 98.06 86 GLY A CA 1
ATOM 645 C C . GLY A 1 86 ? 0.095 9.594 9.453 1 98.06 86 GLY A C 1
ATOM 646 O O . GLY A 1 86 ? 1.06 10.031 10.086 1 98.06 86 GLY A O 1
ATOM 647 N N . VAL A 1 87 ? -1.052 10.195 9.398 1 98.44 87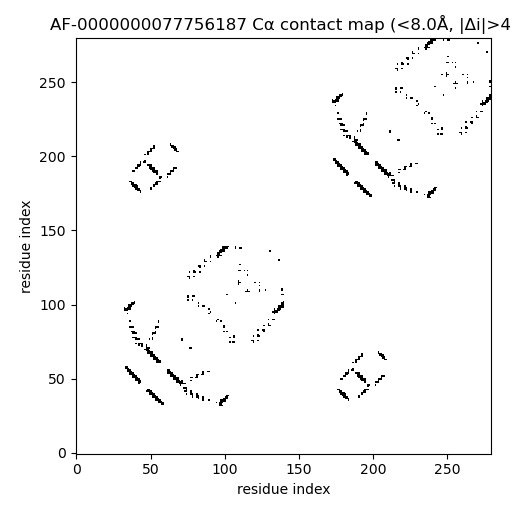 VAL A N 1
ATOM 648 C CA . VAL A 1 87 ? -1.295 11.445 10.109 1 98.44 87 VAL A CA 1
ATOM 649 C C . VAL A 1 87 ? -1.157 11.227 11.609 1 98.44 87 VAL A C 1
ATOM 651 O O . VAL A 1 87 ? -0.489 12 12.305 1 98.44 87 VAL A O 1
ATOM 654 N N . GLU A 1 88 ? -1.7 10.141 12.055 1 98.12 88 GLU A N 1
ATOM 655 C CA . GLU A 1 88 ? -1.613 9.812 13.469 1 98.12 88 GLU A CA 1
ATOM 656 C C . GLU A 1 88 ? -0.168 9.555 13.891 1 98.12 88 GLU A C 1
ATOM 658 O O . GLU A 1 88 ? 0.246 9.953 14.984 1 98.12 88 GLU A O 1
ATOM 663 N N . ALA A 1 89 ? 0.533 8.875 13.086 1 96.94 89 ALA A N 1
ATOM 664 C CA . ALA A 1 89 ? 1.939 8.602 13.375 1 96.94 89 ALA A CA 1
ATOM 665 C C . ALA A 1 89 ? 2.73 9.898 13.523 1 96.94 89 ALA A C 1
ATOM 667 O O . ALA A 1 89 ? 3.537 10.039 14.445 1 96.94 89 ALA A O 1
ATOM 668 N N . CYS A 1 90 ? 2.479 10.805 12.656 1 97.19 90 CYS A N 1
ATOM 669 C CA . CYS A 1 90 ? 3.162 12.094 12.719 1 97.19 90 CYS A CA 1
ATOM 670 C C . CYS A 1 90 ? 2.791 12.844 13.992 1 97.19 90 CYS A C 1
ATOM 672 O O . CYS A 1 90 ? 3.652 13.445 14.633 1 97.19 90 CYS A O 1
ATOM 674 N N . ARG A 1 91 ? 1.591 12.773 14.312 1 96.81 91 ARG A N 1
ATOM 675 C CA . ARG A 1 91 ? 1.137 13.406 15.555 1 96.81 91 ARG A CA 1
ATOM 676 C C . ARG A 1 91 ? 1.848 12.812 16.766 1 96.81 91 ARG A C 1
ATOM 678 O O . ARG A 1 91 ? 2.326 13.547 17.625 1 96.81 91 ARG A O 1
ATOM 685 N N . SER A 1 92 ? 1.926 11.562 16.766 1 95.31 92 SER A N 1
ATOM 686 C CA . SER A 1 92 ? 2.541 10.859 17.891 1 95.31 92 SER A CA 1
ATOM 687 C C . SER A 1 92 ? 4.023 11.195 18 1 95.31 92 SER A C 1
ATOM 689 O O . SER A 1 92 ? 4.59 11.164 19.094 1 95.31 92 SER A O 1
ATOM 691 N N . LEU A 1 93 ? 4.621 11.578 16.891 1 94.06 93 LEU A N 1
ATOM 692 C CA . LEU A 1 93 ? 6.039 11.914 16.859 1 94.06 93 LEU A CA 1
ATOM 693 C C . LEU A 1 93 ? 6.266 13.375 17.219 1 94.06 93 LEU A C 1
ATOM 695 O O . LEU A 1 93 ? 7.406 13.82 17.359 1 94.06 93 LEU A O 1
ATOM 699 N N . GLY A 1 94 ? 5.184 14.086 17.281 1 94.38 94 GLY A N 1
ATOM 700 C CA . GLY A 1 94 ? 5.281 15.5 17.625 1 94.38 94 GLY A CA 1
ATOM 701 C C . GLY A 1 94 ? 5.68 16.359 16.438 1 94.38 94 GLY A C 1
ATOM 702 O O . GLY A 1 94 ? 6.246 17.438 16.625 1 94.38 94 GLY A O 1
ATOM 703 N N . VAL A 1 95 ? 5.426 15.93 15.305 1 94.62 95 VAL A N 1
ATOM 704 C CA . VAL A 1 95 ? 5.742 16.672 14.094 1 94.62 95 VAL A CA 1
ATOM 705 C C . VAL A 1 95 ? 4.848 17.906 14 1 94.62 95 VAL A C 1
ATOM 707 O O . VAL A 1 95 ? 3.65 17.844 14.289 1 94.62 95 VAL A O 1
ATOM 710 N N . LYS A 1 96 ? 5.441 19.016 13.531 1 95.44 96 LYS A N 1
ATOM 711 C CA . LYS A 1 96 ? 4.664 20.234 13.445 1 95.44 96 LYS A CA 1
ATOM 712 C C . LYS A 1 96 ? 4.457 20.656 11.992 1 95.44 96 LYS A C 1
ATOM 714 O O . LYS A 1 96 ? 3.484 21.344 11.664 1 95.44 96 LYS A O 1
ATOM 719 N N . GLU A 1 97 ? 5.426 20.344 11.156 1 96.44 97 GLU A N 1
ATOM 720 C CA . GLU A 1 97 ? 5.359 20.625 9.727 1 96.44 97 GLU A CA 1
ATOM 721 C C . GLU A 1 97 ? 5.539 19.344 8.914 1 96.44 97 GLU A C 1
ATOM 723 O O . GLU A 1 97 ? 6.559 18.656 9.031 1 96.44 97 GLU A O 1
ATOM 728 N N . VAL A 1 98 ? 4.527 19.062 8.078 1 96.81 98 VAL A N 1
ATOM 729 C CA . VAL A 1 98 ? 4.598 17.766 7.418 1 96.81 98 VAL A CA 1
ATOM 730 C C . VAL A 1 98 ? 3.916 17.828 6.055 1 96.81 98 VAL A C 1
ATOM 732 O O . VAL A 1 98 ? 2.926 18.547 5.887 1 96.81 98 VAL A O 1
ATOM 735 N N . ARG A 1 99 ? 4.516 17.125 5.086 1 97.38 99 ARG A N 1
ATOM 736 C CA . ARG A 1 99 ? 3.936 16.844 3.777 1 97.38 99 ARG A CA 1
ATOM 737 C C . ARG A 1 99 ? 3.49 15.391 3.67 1 97.38 99 ARG A C 1
ATOM 739 O O . ARG A 1 99 ? 4.305 14.477 3.814 1 97.38 99 ARG A O 1
ATOM 746 N N . PHE A 1 100 ? 2.209 15.219 3.432 1 98.12 100 PHE A N 1
ATOM 747 C CA . PHE A 1 100 ? 1.676 13.883 3.197 1 98.12 100 PHE A CA 1
ATOM 748 C C . PHE A 1 100 ? 1.544 13.602 1.705 1 98.12 100 PHE A C 1
ATOM 750 O O . PHE A 1 100 ? 0.93 14.383 0.976 1 98.12 100 PHE A O 1
ATOM 757 N N . GLU A 1 101 ? 2.068 12.484 1.312 1 97.31 101 GLU A N 1
ATOM 758 C CA . GLU A 1 101 ? 2.008 12.07 -0.087 1 97.31 101 GLU A CA 1
ATOM 759 C C . GLU A 1 101 ? 1.191 10.789 -0.252 1 97.31 101 GLU A C 1
ATOM 761 O O . GLU A 1 101 ? 1.427 9.805 0.448 1 97.31 101 GLU A O 1
ATOM 766 N N . SER A 1 102 ? 0.193 10.852 -1.129 1 96.94 102 SER A N 1
ATOM 767 C CA . SER A 1 102 ? -0.63 9.703 -1.501 1 96.94 102 SER A CA 1
ATOM 768 C C . SER A 1 102 ? -0.9 9.688 -3.002 1 96.94 102 SER A C 1
ATOM 770 O O . SER A 1 102 ? -1.074 10.734 -3.623 1 96.94 102 SER A O 1
ATOM 772 N N . ASP A 1 103 ? -0.919 8.562 -3.588 1 93.19 103 ASP A N 1
ATOM 773 C CA . ASP A 1 103 ? -1.187 8.492 -5.02 1 93.19 103 ASP A CA 1
ATOM 774 C C . ASP A 1 103 ? -2.688 8.43 -5.297 1 93.19 103 ASP A C 1
ATOM 776 O O . ASP A 1 103 ? -3.105 8.242 -6.445 1 93.19 103 ASP A O 1
ATOM 780 N N . SER A 1 104 ? -3.469 8.562 -4.328 1 97.06 104 SER A N 1
ATOM 781 C CA . SER A 1 104 ? -4.922 8.609 -4.469 1 97.06 104 SER A CA 1
ATOM 782 C C . SER A 1 104 ? -5.398 10.031 -4.758 1 97.06 104 SER A C 1
ATOM 784 O O . SER A 1 104 ? -5.715 10.789 -3.834 1 97.06 104 SER A O 1
ATOM 786 N N . ALA A 1 105 ? -5.586 10.367 -6.016 1 96.62 105 ALA A N 1
ATOM 787 C CA . ALA A 1 105 ? -5.973 11.703 -6.449 1 96.62 105 ALA A CA 1
ATOM 788 C C . ALA A 1 105 ? -7.336 12.094 -5.879 1 96.62 105 ALA A C 1
ATOM 790 O O . ALA A 1 105 ? -7.543 13.242 -5.48 1 96.62 105 ALA A O 1
ATOM 791 N N . GLN A 1 106 ? -8.211 11.125 -5.855 1 97.56 106 GLN A N 1
ATOM 792 C CA . GLN A 1 106 ? -9.555 11.398 -5.344 1 97.56 106 GLN A CA 1
ATOM 793 C C . GLN A 1 106 ? -9.508 11.75 -3.861 1 97.56 106 GLN A C 1
ATOM 795 O O . GLN A 1 106 ? -10.188 12.688 -3.422 1 97.56 106 GLN A O 1
ATOM 800 N N . LEU A 1 107 ? -8.727 11.055 -3.121 1 98.5 107 LEU A N 1
ATOM 801 C CA . LEU A 1 107 ? -8.594 11.289 -1.688 1 98.5 107 LEU A CA 1
ATOM 802 C C . LEU A 1 107 ? -7.965 12.656 -1.418 1 98.5 107 LEU A C 1
ATOM 804 O O . LEU A 1 107 ? -8.469 13.422 -0.595 1 98.5 107 LEU A O 1
ATOM 808 N N . ILE A 1 108 ? -6.891 12.953 -2.129 1 98.38 108 ILE A N 1
ATOM 809 C CA . ILE A 1 108 ? -6.164 14.211 -1.939 1 98.38 108 ILE A CA 1
ATOM 810 C C . ILE A 1 108 ? -7.062 15.391 -2.307 1 98.38 108 ILE A C 1
ATOM 812 O O . ILE A 1 108 ? -7.117 16.375 -1.581 1 98.38 108 ILE A O 1
ATOM 816 N N . LYS A 1 109 ? -7.75 15.25 -3.379 1 98.31 109 LYS A N 1
ATOM 817 C CA . LYS A 1 109 ? -8.68 16.297 -3.787 1 98.31 109 LYS A CA 1
ATOM 818 C C . LYS A 1 109 ? -9.758 16.516 -2.734 1 98.31 109 LYS A C 1
ATOM 820 O O . LYS A 1 109 ? -10.094 17.656 -2.4 1 98.31 109 LYS A O 1
ATOM 825 N N . ALA A 1 110 ? -10.336 15.445 -2.25 1 98.56 110 ALA A N 1
ATOM 826 C CA . ALA A 1 110 ? -11.383 15.516 -1.235 1 98.56 110 ALA A CA 1
ATOM 827 C C . ALA A 1 110 ? -10.891 16.234 0.012 1 98.56 110 ALA A C 1
ATOM 829 O O . ALA A 1 110 ? -11.617 17.047 0.594 1 98.56 110 ALA A O 1
ATOM 830 N N . ILE A 1 111 ? -9.672 15.977 0.416 1 98.56 111 ILE A N 1
ATOM 831 C CA . ILE A 1 111 ? -9.094 16.594 1.608 1 98.56 111 ILE A CA 1
ATOM 832 C C . ILE A 1 111 ? -8.852 18.078 1.359 1 98.56 111 ILE A C 1
ATOM 834 O O . ILE A 1 111 ? -9.25 18.922 2.168 1 98.56 111 ILE A O 1
ATOM 838 N N . ASN A 1 112 ? -8.266 18.375 0.245 1 97.88 112 ASN A N 1
ATOM 839 C CA . ASN A 1 112 ? -7.855 19.75 -0.037 1 97.88 112 ASN A CA 1
ATOM 840 C C . ASN A 1 112 ? -9.062 20.656 -0.28 1 97.88 112 ASN A C 1
ATOM 842 O O . ASN A 1 112 ? -9.047 21.828 0.083 1 97.88 112 ASN A O 1
ATOM 846 N N . ARG A 1 113 ? -10.016 20.078 -0.833 1 97.56 113 ARG A N 1
ATOM 847 C CA . ARG A 1 113 ? -11.211 20.875 -1.11 1 97.56 113 ARG A CA 1
ATOM 848 C C . ARG A 1 113 ? -12.164 20.859 0.082 1 97.56 113 ARG A C 1
ATOM 850 O O . ARG A 1 113 ? -13.133 21.625 0.114 1 97.56 113 ARG A O 1
ATOM 857 N N . LYS A 1 114 ? -11.93 19.984 1.016 1 97.19 114 LYS A N 1
ATOM 858 C CA . LYS A 1 114 ? -12.797 19.797 2.172 1 97.19 114 LYS A CA 1
ATOM 859 C C . LYS A 1 114 ? -14.234 19.484 1.74 1 97.19 114 LYS A C 1
ATOM 861 O O . LYS A 1 114 ? -15.188 19.984 2.344 1 97.19 114 LYS A O 1
ATOM 866 N N . GLU A 1 115 ? -14.352 18.812 0.589 1 96.81 115 GLU A N 1
ATOM 867 C CA . GLU A 1 115 ? -15.617 18.359 0.018 1 96.81 115 GLU A CA 1
ATOM 868 C C . GLU A 1 115 ? -15.586 16.875 -0.308 1 96.81 115 GLU A C 1
ATOM 870 O O . GLU A 1 115 ? -15.695 16.484 -1.474 1 96.81 115 GLU A O 1
ATOM 875 N N . PRO A 1 116 ? -15.586 16.078 0.754 1 97.25 116 PRO A N 1
ATOM 876 C CA . PRO A 1 116 ? -15.531 14.641 0.516 1 97.25 116 PRO A CA 1
ATOM 877 C C . PRO A 1 116 ? -16.875 14.062 0.076 1 97.25 116 PRO A C 1
ATOM 879 O O . PRO A 1 116 ? -17.922 14.508 0.552 1 97.25 116 PRO A O 1
ATOM 882 N N . PRO A 1 117 ? -16.797 13.18 -0.873 1 97.31 117 PRO A N 1
ATOM 883 C CA . PRO A 1 117 ? -18.031 12.414 -1.06 1 97.31 117 PRO A CA 1
ATOM 884 C C . PRO A 1 117 ? -18.469 11.672 0.206 1 97.31 117 PRO A C 1
ATOM 886 O O . PRO A 1 117 ? -17.672 11.523 1.137 1 97.31 117 PRO A O 1
ATOM 889 N N . LEU A 1 118 ? -19.656 11.258 0.264 1 97.25 118 LEU A N 1
ATOM 890 C CA . LEU A 1 118 ? -20.25 10.609 1.434 1 97.25 118 LEU A CA 1
ATOM 891 C C . LEU A 1 118 ? -19.438 9.38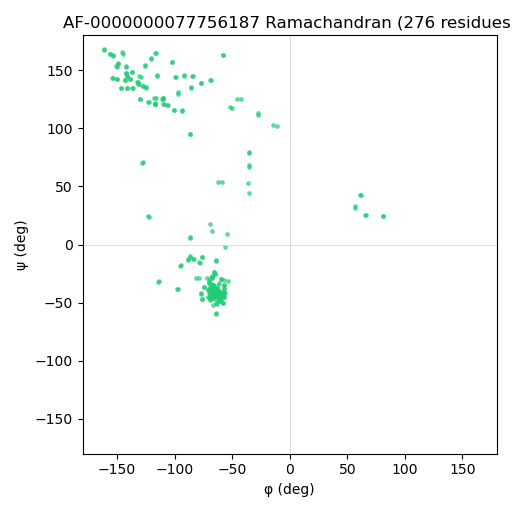3 1.834 1 97.25 118 LEU A C 1
ATOM 893 O O . LEU A 1 118 ? -19.281 9.102 3.023 1 97.25 118 LEU A O 1
ATOM 897 N N . GLU A 1 119 ? -18.906 8.727 0.859 1 97.31 119 GLU A N 1
ATOM 898 C CA . GLU A 1 119 ? -18.172 7.473 1.04 1 97.31 119 GLU A CA 1
ATOM 899 C C . GLU A 1 119 ? -17 7.648 2.008 1 97.31 119 GLU A C 1
ATOM 901 O O . GLU A 1 119 ? -16.719 6.754 2.807 1 97.31 119 GLU A O 1
ATOM 906 N N . ILE A 1 120 ? -16.344 8.789 1.935 1 98.31 120 ILE A N 1
ATOM 907 C CA . ILE A 1 120 ? -15.164 8.961 2.77 1 98.31 120 ILE A CA 1
ATOM 908 C C . ILE A 1 120 ? -15.336 10.203 3.648 1 98.31 120 ILE A C 1
ATOM 910 O O . ILE A 1 120 ? -14.352 10.781 4.109 1 98.31 120 ILE A O 1
ATOM 914 N N . TYR A 1 121 ? -16.5 10.633 3.93 1 98.12 121 TYR A N 1
ATOM 915 C CA . TYR A 1 121 ? -16.75 11.82 4.742 1 98.12 121 TYR A CA 1
ATOM 916 C C . TYR A 1 121 ? -16.109 11.68 6.121 1 98.12 121 TYR A C 1
ATOM 918 O O . TYR A 1 121 ? -15.406 12.578 6.574 1 98.12 121 TYR A O 1
ATOM 926 N N . GLY A 1 122 ? -16.375 10.531 6.801 1 98.12 122 GLY A N 1
ATOM 927 C CA . GLY A 1 122 ? -15.852 10.312 8.141 1 98.12 122 GLY A CA 1
ATOM 928 C C . GLY A 1 122 ? -14.328 10.312 8.195 1 98.12 122 GLY A C 1
ATOM 929 O O . GLY A 1 122 ? -13.734 10.93 9.078 1 98.12 122 GLY A O 1
ATOM 930 N N . ILE A 1 123 ? -13.734 9.695 7.238 1 98.38 123 ILE A N 1
ATOM 931 C CA . ILE A 1 123 ? -12.281 9.555 7.223 1 98.38 123 ILE A CA 1
ATOM 932 C C . ILE A 1 123 ? -11.633 10.906 6.961 1 98.38 123 ILE A C 1
ATOM 934 O O . ILE A 1 123 ? -10.648 11.273 7.613 1 98.38 123 ILE A O 1
ATOM 938 N N . VAL A 1 124 ? -12.188 11.594 5.996 1 98.56 124 VAL A N 1
ATOM 939 C CA . VAL A 1 124 ? -11.648 12.906 5.672 1 98.56 124 VAL A CA 1
ATOM 940 C C . VAL A 1 124 ? -11.836 13.852 6.859 1 98.56 124 VAL A C 1
ATOM 942 O O . VAL A 1 124 ? -10.93 14.617 7.203 1 98.56 124 VAL A O 1
ATOM 945 N N . SER A 1 125 ? -12.977 13.773 7.512 1 98.56 125 SER A N 1
ATOM 946 C CA . SER A 1 125 ? -13.219 14.586 8.703 1 98.56 125 SER A CA 1
ATOM 947 C C . SER A 1 125 ? -12.195 14.281 9.789 1 98.56 125 SER A C 1
ATOM 949 O O . SER A 1 125 ? -11.672 15.203 10.43 1 98.56 125 SER A O 1
ATOM 951 N N . ASP A 1 126 ? -11.914 12.992 9.961 1 98.5 126 ASP A N 1
ATOM 952 C CA . ASP A 1 126 ? -10.922 12.586 10.945 1 98.5 126 ASP A CA 1
ATOM 953 C C . ASP A 1 126 ? -9.547 13.148 10.602 1 98.5 126 ASP A C 1
ATOM 955 O O . ASP A 1 126 ? -8.852 13.688 11.477 1 98.5 126 ASP A O 1
ATOM 959 N N . ILE A 1 127 ? -9.172 12.977 9.359 1 98.62 127 ILE A N 1
ATOM 960 C CA . ILE A 1 127 ? -7.863 13.43 8.898 1 98.62 127 ILE A CA 1
ATOM 961 C C . ILE A 1 127 ? -7.738 14.938 9.117 1 98.62 127 ILE A C 1
ATOM 963 O O . ILE A 1 127 ? -6.723 15.414 9.633 1 98.62 127 ILE A O 1
ATOM 967 N N . LEU A 1 128 ? -8.766 15.672 8.773 1 98.25 128 LEU A N 1
ATOM 968 C CA . LEU A 1 128 ? -8.75 17.125 8.938 1 98.25 128 LEU A CA 1
ATOM 969 C C . LEU A 1 128 ? -8.711 17.5 10.414 1 98.25 128 LEU A C 1
ATOM 971 O O . LEU A 1 128 ? -7.977 18.406 10.805 1 98.25 128 LEU A O 1
ATOM 975 N N . ALA A 1 129 ? -9.453 16.766 11.234 1 98.25 129 ALA A N 1
ATOM 976 C CA . ALA A 1 129 ? -9.453 17.031 12.672 1 98.25 129 ALA A CA 1
ATOM 977 C C . ALA A 1 129 ? -8.078 16.781 13.281 1 98.25 129 ALA A C 1
ATOM 979 O O . ALA A 1 129 ? -7.598 17.578 14.094 1 98.25 129 ALA A O 1
ATOM 980 N N . LEU A 1 130 ? -7.461 15.688 12.859 1 98.06 130 LEU A N 1
ATOM 981 C CA . LEU A 1 130 ? -6.133 15.352 13.359 1 98.06 130 LEU A CA 1
ATOM 982 C C . LEU A 1 130 ? -5.094 16.359 12.875 1 98.06 130 LEU A C 1
ATOM 984 O O . LEU A 1 130 ? -4.094 16.594 13.547 1 98.06 130 LEU A O 1
ATOM 988 N N . SER A 1 131 ? -5.367 16.922 11.727 1 97.5 131 SER A N 1
ATOM 989 C CA . SER A 1 131 ? -4.387 17.781 11.07 1 97.5 131 SER A CA 1
ATOM 990 C C . SER A 1 131 ? -4.316 19.141 11.727 1 97.5 131 SER A C 1
ATOM 992 O O . SER A 1 131 ? -3.381 19.906 11.484 1 97.5 131 SER A O 1
ATOM 994 N N . ILE A 1 132 ? -5.246 19.5 12.625 1 96.19 132 ILE A N 1
ATOM 995 C CA . ILE A 1 132 ? -5.328 20.812 13.273 1 96.19 132 ILE A CA 1
ATOM 996 C C . ILE A 1 132 ? -4.113 21.016 14.164 1 96.19 132 ILE A C 1
ATOM 998 O O . ILE A 1 132 ? -3.686 22.156 14.383 1 96.19 132 ILE A O 1
ATOM 1002 N N . GLU A 1 133 ? -3.5 19.906 14.586 1 95.38 133 GLU A N 1
ATOM 1003 C CA . GLU A 1 133 ? -2.381 20 15.516 1 95.38 133 GLU A CA 1
ATOM 1004 C C . GLU A 1 133 ? -1.095 20.391 14.805 1 95.38 133 GLU A C 1
ATOM 1006 O O . GLU A 1 133 ? -0.108 20.766 15.445 1 95.38 133 GLU A O 1
ATOM 1011 N N . PHE A 1 134 ? -1.043 20.312 13.516 1 97.38 134 PHE A N 1
ATOM 1012 C CA . PHE A 1 134 ? 0.136 20.688 12.75 1 97.38 134 PHE A CA 1
ATOM 1013 C C . PHE A 1 134 ? 0.144 22.188 12.477 1 97.38 134 PHE A C 1
ATOM 1015 O O . PHE A 1 134 ? -0.907 22.781 12.242 1 97.38 134 PHE A O 1
ATOM 1022 N N . ASP A 1 135 ? 1.317 22.781 12.469 1 97.19 135 ASP A N 1
ATOM 1023 C CA . ASP A 1 135 ? 1.464 24.188 12.094 1 97.19 135 ASP A CA 1
ATOM 1024 C C . ASP A 1 135 ? 1.359 24.375 10.578 1 97.19 135 ASP A C 1
ATOM 1026 O O . ASP A 1 135 ? 0.766 25.344 10.109 1 97.19 135 ASP A O 1
ATOM 1030 N N . VAL A 1 136 ? 2.072 23.516 9.891 1 96.38 136 VAL A N 1
ATOM 1031 C CA . VAL A 1 136 ? 2.037 23.484 8.438 1 96.38 136 VAL A CA 1
ATOM 1032 C C . VAL A 1 136 ? 1.807 22.062 7.945 1 96.38 136 VAL A C 1
ATOM 1034 O O . VAL A 1 136 ? 2.516 21.125 8.352 1 96.38 136 VAL A O 1
ATOM 1037 N N . VAL A 1 137 ? 0.775 21.875 7.125 1 97.5 137 VAL A N 1
ATOM 1038 C CA . VAL A 1 137 ? 0.481 20.562 6.594 1 97.5 137 VAL A CA 1
ATOM 1039 C C . VAL A 1 137 ? 0.026 20.672 5.141 1 97.5 137 VAL A C 1
ATOM 1041 O O . VAL A 1 137 ? -0.721 21.594 4.789 1 97.5 137 VAL A O 1
ATOM 1044 N N . VAL A 1 138 ? 0.571 19.812 4.328 1 97.19 138 VAL A N 1
ATOM 1045 C CA . VAL A 1 138 ? 0.152 19.766 2.934 1 97.19 138 VAL A CA 1
ATOM 1046 C C . VAL A 1 138 ? -0.14 18.312 2.535 1 97.19 138 VAL A C 1
ATOM 1048 O O . VAL A 1 138 ? 0.557 17.391 2.967 1 97.19 138 VAL A O 1
ATOM 1051 N N . PHE A 1 139 ? -1.207 18.156 1.813 1 97.94 139 PHE A N 1
ATOM 1052 C CA . PHE A 1 139 ? -1.564 16.875 1.234 1 97.94 139 PHE A CA 1
ATOM 1053 C C . PHE A 1 139 ? -1.394 16.891 -0.28 1 97.94 139 PHE A C 1
ATOM 1055 O O . PHE A 1 139 ? -1.992 17.719 -0.966 1 97.94 139 PHE A O 1
ATOM 1062 N N . VAL A 1 140 ? -0.585 15.859 -0.766 1 95.88 140 VAL A N 1
ATOM 1063 C CA . VAL A 1 140 ? -0.302 15.875 -2.197 1 95.88 140 VAL A CA 1
ATOM 1064 C C . VAL A 1 140 ? -0.331 14.445 -2.744 1 95.88 140 VAL A C 1
ATOM 1066 O O . VAL A 1 140 ? -0.154 13.484 -1.996 1 95.88 140 VAL A O 1
ATOM 1069 N N . MET B 1 1 ? 25.922 -33.969 -37.031 1 42.91 1 MET B N 1
ATOM 1070 C CA . MET B 1 1 ? 24.484 -34.25 -37.062 1 42.91 1 MET B CA 1
ATOM 1071 C C . MET B 1 1 ? 23.828 -33.906 -35.719 1 42.91 1 MET B C 1
ATOM 1073 O O . MET B 1 1 ? 22.641 -33.562 -35.688 1 42.91 1 MET B O 1
ATOM 1077 N N . GLU B 1 2 ? 24.625 -34.031 -34.562 1 48.59 2 GLU B N 1
ATOM 1078 C CA . GLU B 1 2 ? 24.031 -33.844 -33.25 1 48.59 2 GLU B CA 1
ATOM 1079 C C . GLU B 1 2 ? 23.875 -32.344 -32.938 1 48.59 2 GLU B C 1
ATOM 1081 O O . GLU B 1 2 ? 22.969 -31.969 -32.188 1 48.59 2 GLU B O 1
ATOM 1086 N N . GLU B 1 3 ? 24.625 -31.422 -33.406 1 53.94 3 GLU B N 1
ATOM 1087 C CA . GLU B 1 3 ? 24.516 -29.984 -33.094 1 53.94 3 GLU B CA 1
ATOM 1088 C C . GLU B 1 3 ? 23.312 -29.375 -33.812 1 53.94 3 GLU B C 1
ATOM 1090 O O . GLU B 1 3 ? 22.719 -28.422 -33.281 1 53.94 3 GLU B O 1
ATOM 1095 N N . GLU B 1 4 ? 22.938 -29.766 -35.062 1 55.53 4 GLU B N 1
ATOM 1096 C CA . GLU B 1 4 ? 21.812 -29.219 -35.812 1 55.53 4 GLU B CA 1
ATOM 1097 C C . GLU B 1 4 ? 20.484 -29.641 -35.188 1 55.53 4 GLU B C 1
ATOM 1099 O O . GLU B 1 4 ? 19.5 -28.891 -35.219 1 55.53 4 GLU B O 1
ATOM 1104 N N . ILE B 1 5 ? 20.5 -30.906 -34.562 1 51.53 5 ILE B N 1
ATOM 1105 C CA . ILE B 1 5 ? 19.25 -31.328 -33.938 1 51.53 5 ILE B CA 1
ATOM 1106 C C . ILE B 1 5 ? 19 -30.516 -32.688 1 51.53 5 ILE B C 1
ATOM 1108 O O . ILE B 1 5 ? 17.844 -30.188 -32.375 1 51.53 5 ILE B O 1
ATOM 1112 N N . GLY B 1 6 ? 20.016 -30.062 -32.031 1 51.06 6 GLY B N 1
ATOM 1113 C CA . GLY B 1 6 ? 19.828 -29.266 -30.828 1 51.06 6 GLY B CA 1
ATOM 1114 C C . GLY B 1 6 ? 19.266 -27.891 -31.094 1 51.06 6 GLY B C 1
ATOM 1115 O O . GLY B 1 6 ? 18.406 -27.391 -30.359 1 51.06 6 GLY B O 1
ATOM 1116 N N . ALA B 1 7 ? 19.75 -27.312 -32.188 1 56.72 7 ALA B N 1
ATOM 1117 C CA . ALA B 1 7 ? 19.297 -25.984 -32.531 1 56.72 7 ALA B CA 1
ATOM 1118 C C . ALA B 1 7 ? 17.844 -26 -32.969 1 56.72 7 ALA B C 1
ATOM 1120 O O . ALA B 1 7 ? 17.062 -25.094 -32.688 1 56.72 7 ALA B O 1
ATOM 1121 N N . ALA B 1 8 ? 17.406 -27 -33.688 1 57.88 8 ALA B N 1
ATOM 1122 C CA . ALA B 1 8 ? 16.031 -27.078 -34.188 1 57.88 8 ALA B CA 1
ATOM 1123 C C . ALA B 1 8 ? 15.062 -27.344 -33.031 1 57.88 8 ALA B C 1
ATOM 1125 O O . ALA B 1 8 ? 13.984 -26.734 -32.969 1 57.88 8 ALA B O 1
ATOM 1126 N N . ARG B 1 9 ? 15.359 -28.188 -31.984 1 52.56 9 ARG B N 1
ATOM 1127 C CA . ARG B 1 9 ? 14.484 -28.391 -30.828 1 52.56 9 ARG B CA 1
ATOM 1128 C C . ARG B 1 9 ? 14.383 -27.125 -29.984 1 52.56 9 ARG B C 1
ATOM 1130 O O . ARG B 1 9 ? 13.297 -26.766 -29.531 1 52.56 9 ARG B O 1
ATOM 1137 N N . GLU B 1 10 ? 15.461 -26.406 -29.891 1 51.59 10 GLU B N 1
ATOM 1138 C CA . GLU B 1 10 ? 15.383 -25.125 -29.203 1 51.59 10 GLU B CA 1
ATOM 1139 C C . GLU B 1 10 ? 14.539 -24.125 -29.984 1 51.59 10 GLU B C 1
ATOM 1141 O O . GLU B 1 10 ? 13.766 -23.375 -29.391 1 51.59 10 GLU B O 1
ATOM 1146 N N . TRP B 1 11 ? 14.57 -24.125 -31.25 1 52.78 11 TRP B N 1
ATOM 1147 C CA . TRP B 1 11 ? 13.719 -23.25 -32.062 1 52.78 11 TRP B CA 1
ATOM 1148 C C . TRP B 1 11 ? 12.258 -23.688 -31.984 1 52.78 11 TRP B C 1
ATOM 1150 O O . TRP B 1 11 ? 11.367 -22.859 -31.812 1 52.78 11 TRP B O 1
ATOM 1160 N N . GLU B 1 12 ? 11.906 -24.984 -32.031 1 52.53 12 GLU B N 1
ATOM 1161 C CA . GLU B 1 12 ? 10.523 -25.422 -31.859 1 52.53 12 GLU B CA 1
ATOM 1162 C C . GLU B 1 12 ? 9.992 -25.094 -30.469 1 52.53 12 GLU B C 1
ATOM 1164 O O . GLU B 1 12 ? 8.852 -24.672 -30.328 1 52.53 12 GLU B O 1
ATOM 1169 N N . ILE B 1 13 ? 10.797 -25.203 -29.453 1 50.25 13 ILE B N 1
ATOM 1170 C CA . ILE B 1 13 ? 10.367 -24.844 -28.109 1 50.25 13 ILE B CA 1
ATOM 1171 C C . ILE B 1 13 ? 10.18 -23.328 -28.016 1 50.25 13 ILE B C 1
ATOM 1173 O O . ILE B 1 13 ? 9.195 -22.844 -27.438 1 50.25 13 ILE B O 1
ATOM 1177 N N . ALA B 1 14 ? 10.977 -22.578 -28.641 1 50.44 14 ALA B N 1
ATOM 1178 C CA . ALA B 1 14 ? 10.82 -21.125 -28.734 1 50.44 14 ALA B CA 1
ATOM 1179 C C . ALA B 1 14 ? 9.578 -20.75 -29.531 1 50.44 14 ALA B C 1
ATOM 1181 O O . ALA B 1 14 ? 8.82 -19.859 -29.156 1 50.44 14 ALA B O 1
ATOM 1182 N N . GLN B 1 15 ? 9.367 -21.422 -30.578 1 46.53 15 GLN B N 1
ATOM 1183 C CA . GLN B 1 15 ? 8.164 -21.141 -31.359 1 46.53 15 GLN B CA 1
ATOM 1184 C C . GLN B 1 15 ? 6.914 -21.578 -30.609 1 46.53 15 GLN B C 1
ATOM 1186 O O . GLN B 1 15 ? 5.895 -20.891 -30.625 1 46.53 15 GLN B O 1
ATOM 1191 N N . GLN B 1 16 ? 6.875 -22.734 -29.938 1 45.97 16 GLN B N 1
ATOM 1192 C CA . GLN B 1 16 ? 5.727 -23.109 -29.125 1 45.97 16 GLN B CA 1
ATOM 1193 C C . GLN B 1 16 ? 5.512 -22.125 -27.984 1 45.97 16 GLN B C 1
ATOM 1195 O O . GLN B 1 16 ? 4.371 -21.844 -27.609 1 45.97 16 GLN B O 1
ATOM 1200 N N . LEU B 1 17 ? 6.574 -21.625 -27.469 1 40.31 17 LEU B N 1
ATOM 1201 C CA . LEU B 1 17 ? 6.465 -20.609 -26.438 1 40.31 17 LEU B CA 1
ATOM 1202 C C . LEU B 1 17 ? 5.93 -19.297 -27.016 1 40.31 17 LEU B C 1
ATOM 1204 O O . LEU B 1 17 ? 5.129 -18.609 -26.375 1 40.31 17 LEU B O 1
ATOM 1208 N N . VAL B 1 18 ? 6.367 -18.859 -28.047 1 39.41 18 VAL B N 1
ATOM 1209 C CA . VAL B 1 18 ? 5.809 -17.703 -28.766 1 39.41 18 VAL B CA 1
ATOM 1210 C C . VAL B 1 18 ? 4.383 -18.016 -29.219 1 39.41 18 VAL B C 1
ATOM 1212 O O . VAL B 1 18 ? 3.496 -17.172 -29.141 1 39.41 18 VAL B O 1
ATOM 1215 N N . GLU B 1 19 ? 4.191 -19.109 -29.859 1 37.94 19 GLU B N 1
ATOM 1216 C CA . GLU B 1 19 ? 2.84 -19.453 -30.297 1 37.94 19 GLU B CA 1
ATOM 1217 C C . GLU B 1 19 ? 1.905 -19.625 -29.109 1 37.94 19 GLU B C 1
ATOM 1219 O O . GLU B 1 19 ? 0.729 -19.266 -29.172 1 37.94 19 GLU B O 1
ATOM 1224 N N . LYS B 1 20 ? 2.291 -20.359 -28 1 35.78 20 LYS B N 1
ATOM 1225 C CA . LYS B 1 20 ? 1.445 -20.375 -26.812 1 35.78 20 LYS B CA 1
ATOM 1226 C C . LYS B 1 20 ? 1.353 -18.984 -26.188 1 35.78 20 LYS B C 1
ATOM 1228 O O . LYS B 1 20 ? 0.653 -18.781 -25.203 1 35.78 20 LYS B O 1
ATOM 1233 N N . LYS B 1 21 ? 2.18 -18.016 -26.516 1 33.78 21 LYS B N 1
ATOM 1234 C CA . LYS B 1 21 ? 2.088 -16.609 -26.156 1 33.78 21 LYS B CA 1
ATOM 1235 C C . LYS B 1 21 ? 0.854 -15.953 -26.766 1 33.78 21 LYS B C 1
ATOM 1237 O O . LYS B 1 21 ? 0.268 -15.047 -26.172 1 33.78 21 LYS B O 1
ATOM 1242 N N . ALA B 1 22 ? 0.682 -15.93 -28.062 1 31.97 22 ALA B N 1
ATOM 1243 C CA . ALA B 1 22 ? -0.241 -15.125 -28.844 1 31.97 22 ALA B CA 1
ATOM 1244 C C . ALA B 1 22 ? -1.689 -15.516 -28.578 1 31.97 22 ALA B C 1
ATOM 1246 O O . ALA B 1 22 ? -2.584 -14.672 -28.594 1 31.97 22 ALA B O 1
ATOM 1247 N N . GLN B 1 23 ? -2.012 -16.75 -28.688 1 32.09 23 GLN B N 1
ATOM 1248 C CA . GLN B 1 23 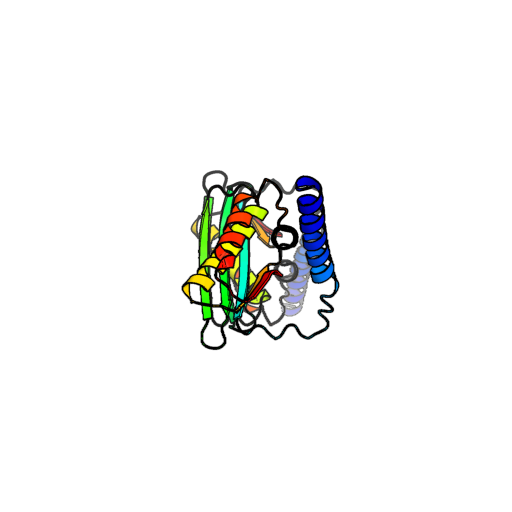? -3.453 -16.953 -28.766 1 32.09 23 GLN B CA 1
ATOM 1249 C C . GLN B 1 23 ? -4.137 -16.594 -27.453 1 32.09 23 GLN B C 1
ATOM 1251 O O . GLN B 1 23 ? -4.805 -17.438 -26.844 1 32.09 23 GLN B O 1
ATOM 1256 N N . VAL B 1 24 ? -3.465 -15.953 -26.516 1 28.55 24 VAL B N 1
ATOM 1257 C CA . VAL B 1 24 ? -4.371 -15.789 -25.391 1 28.55 24 VAL B CA 1
ATOM 1258 C C . VAL B 1 24 ? -5.609 -15.016 -25.828 1 28.55 24 VAL B C 1
ATOM 1260 O O . VAL B 1 24 ? -5.535 -13.812 -26.094 1 28.55 24 VAL B O 1
ATOM 1263 N N . LYS B 1 25 ? -6.254 -15.469 -26.844 1 31.98 25 LYS B N 1
ATOM 1264 C CA . LYS B 1 25 ? -7.625 -14.992 -27 1 31.98 25 LYS B CA 1
ATOM 1265 C C . LYS B 1 25 ? -8.305 -14.812 -25.656 1 31.98 25 LYS B C 1
ATOM 1267 O O . LYS B 1 25 ? -8.812 -15.773 -25.078 1 31.98 25 LYS B O 1
ATOM 1272 N N . VAL B 1 26 ? -7.656 -14.258 -24.781 1 31.27 26 VAL B N 1
ATOM 1273 C CA . VAL B 1 26 ? -8.18 -14.148 -23.422 1 31.27 26 VAL B CA 1
ATOM 1274 C C . VAL B 1 26 ? -9.562 -13.492 -23.453 1 31.27 26 VAL B C 1
ATOM 1276 O O . VAL B 1 26 ? -9.711 -12.328 -23.078 1 31.27 26 VAL B O 1
ATOM 1279 N N . SER B 1 27 ? -10.031 -13.359 -24.656 1 34.12 27 SER B N 1
ATOM 1280 C CA . SER B 1 27 ? -11.383 -12.859 -24.453 1 34.12 27 SER B CA 1
ATOM 1281 C C . SER B 1 27 ? -12.172 -13.766 -23.5 1 34.12 27 SER B C 1
ATOM 1283 O O . SER B 1 27 ? -13.391 -13.625 -23.375 1 34.12 27 SER B O 1
ATOM 1285 N N . VAL B 1 28 ? -11.859 -15.086 -23.516 1 35.22 28 VAL B N 1
ATOM 1286 C CA . VAL B 1 28 ? -12.547 -16 -22.609 1 35.22 28 VAL B CA 1
ATOM 1287 C C . VAL B 1 28 ? -12.516 -15.445 -21.188 1 35.22 28 VAL B C 1
ATOM 1289 O O . VAL B 1 28 ? -11.477 -14.969 -20.719 1 35.22 28 VAL B O 1
ATOM 1292 N N . ALA B 1 29 ? -13.609 -15.141 -20.562 1 38.41 29 ALA B N 1
ATOM 1293 C CA . ALA B 1 29 ? -13.695 -14.719 -19.156 1 38.41 29 ALA B CA 1
ATOM 1294 C C . ALA B 1 29 ? -12.664 -15.453 -18.297 1 38.41 29 ALA B C 1
ATOM 1296 O O . ALA B 1 29 ? -12.641 -16.688 -18.281 1 38.41 29 ALA B O 1
ATOM 1297 N N . LEU B 1 30 ? -11.258 -15.312 -18.391 1 45.75 30 LEU B N 1
ATOM 1298 C CA . LEU B 1 30 ? -10.422 -16.031 -17.438 1 45.75 30 LEU B CA 1
ATOM 1299 C C . LEU B 1 30 ? -11.258 -16.625 -16.312 1 45.75 30 LEU B C 1
ATOM 1301 O O . LEU B 1 30 ? -12.188 -15.969 -15.82 1 45.75 30 LEU B O 1
ATOM 1305 N N . PRO B 1 31 ? -11.492 -17.875 -16.391 1 50.88 31 PRO B N 1
ATOM 1306 C CA . PRO B 1 31 ? -12.266 -18.375 -15.25 1 50.88 31 PRO B CA 1
ATOM 1307 C C . PRO B 1 31 ? -12.055 -17.562 -13.984 1 50.88 31 PRO B C 1
ATOM 1309 O O . PRO B 1 31 ? -10.992 -16.969 -13.797 1 50.88 31 PRO B O 1
ATOM 1312 N N . GLN B 1 32 ? -13.047 -16.859 -13.539 1 69.5 32 GLN B N 1
ATOM 1313 C CA . GLN B 1 32 ? -13 -16.125 -12.289 1 69.5 32 GLN B CA 1
ATOM 1314 C C . GLN B 1 32 ? -12.195 -16.875 -11.234 1 69.5 32 GLN B C 1
ATOM 1316 O O . GLN B 1 32 ? -12.578 -17.953 -10.805 1 69.5 32 GLN B O 1
ATOM 1321 N N . MET B 1 33 ? -10.828 -16.766 -11.367 1 85.44 33 MET B N 1
ATOM 1322 C CA . MET B 1 33 ? -10.039 -17.391 -10.305 1 85.44 33 MET B CA 1
ATOM 1323 C C . MET B 1 33 ? -10.648 -17.109 -8.938 1 85.44 33 MET B C 1
ATOM 1325 O O . MET B 1 33 ? -10.953 -15.953 -8.617 1 85.44 33 MET B O 1
ATOM 1329 N N . LYS B 1 34 ? -10.891 -18.234 -8.242 1 89.62 34 LYS B N 1
ATOM 1330 C CA . LYS B 1 34 ? -11.578 -18.156 -6.961 1 89.62 34 LYS B CA 1
ATOM 1331 C C . LYS B 1 34 ? -10.719 -17.453 -5.91 1 89.62 34 LYS B C 1
ATOM 1333 O O . LYS B 1 34 ? -11.242 -16.938 -4.918 1 89.62 34 LYS B O 1
ATOM 1338 N N . VAL B 1 35 ? -9.367 -17.562 -6.113 1 96 35 VAL B N 1
ATOM 1339 C CA . VAL B 1 35 ? -8.469 -16.938 -5.152 1 96 35 VAL B CA 1
ATOM 1340 C C . VAL B 1 35 ? -7.77 -15.75 -5.805 1 96 35 VAL B C 1
ATOM 1342 O O . VAL B 1 35 ? -7.176 -15.883 -6.875 1 96 35 VAL B O 1
ATOM 1345 N N . VAL B 1 36 ? -7.891 -14.555 -5.156 1 97 36 VAL B N 1
ATOM 1346 C CA . VAL B 1 36 ? -7.262 -13.328 -5.629 1 97 36 VAL B CA 1
ATOM 1347 C C . VAL B 1 36 ? -6.445 -12.695 -4.5 1 97 36 VAL B C 1
ATOM 1349 O O . VAL B 1 36 ? -6.883 -12.672 -3.35 1 97 36 VAL B O 1
ATOM 1352 N N . ALA B 1 37 ? -5.27 -12.25 -4.832 1 97.94 37 ALA B N 1
ATOM 1353 C CA . ALA B 1 37 ? -4.438 -11.539 -3.869 1 97.94 37 ALA B CA 1
ATOM 1354 C C . ALA B 1 37 ? -4.027 -10.172 -4.402 1 97.94 37 ALA B C 1
ATOM 1356 O O . ALA B 1 37 ? -3.68 -10.031 -5.578 1 97.94 37 ALA B O 1
ATOM 1357 N N . GLN B 1 38 ? -4.129 -9.18 -3.566 1 98.19 38 GLN B N 1
ATOM 1358 C CA . GLN B 1 38 ? -3.676 -7.82 -3.852 1 98.19 38 GLN B CA 1
ATOM 1359 C C . GLN B 1 38 ? -2.537 -7.414 -2.92 1 98.19 38 GLN B C 1
ATOM 1361 O O . GLN B 1 38 ? -2.496 -7.832 -1.761 1 98.19 38 GLN B O 1
ATOM 1366 N N . SER B 1 39 ? -1.596 -6.621 -3.422 1 98.44 39 SER B N 1
ATOM 1367 C CA . SER B 1 39 ? -0.499 -6.09 -2.621 1 98.44 39 SER B CA 1
ATOM 1368 C C . SER B 1 39 ? -0.16 -4.66 -3.033 1 98.44 39 SER B C 1
ATOM 1370 O O . SER B 1 39 ? -0.446 -4.246 -4.16 1 98.44 39 SER B O 1
ATOM 1372 N N . ASP B 1 40 ? 0.347 -3.939 -2.152 1 98 40 ASP B N 1
ATOM 1373 C CA . ASP B 1 40 ? 0.841 -2.582 -2.367 1 98 40 ASP B CA 1
ATOM 1374 C C . ASP B 1 40 ? 1.797 -2.162 -1.253 1 98 40 ASP B C 1
ATOM 1376 O O . ASP B 1 40 ? 1.956 -2.879 -0.263 1 98 40 ASP B O 1
ATOM 1380 N N . ALA B 1 41 ? 2.51 -1.025 -1.493 1 98.25 41 ALA B N 1
ATOM 1381 C CA . ALA B 1 41 ? 3.512 -0.59 -0.523 1 98.25 41 ALA B CA 1
ATOM 1382 C C . ALA B 1 41 ? 3.592 0.933 -0.464 1 98.25 41 ALA B C 1
ATOM 1384 O O . ALA B 1 41 ? 3.512 1.605 -1.495 1 98.25 41 ALA B O 1
ATOM 1385 N N . ALA B 1 42 ? 3.631 1.431 0.745 1 98.12 42 ALA B N 1
ATOM 1386 C CA . ALA B 1 42 ? 4.098 2.797 0.967 1 98.12 42 ALA B CA 1
ATOM 1387 C C . ALA B 1 42 ? 5.617 2.842 1.102 1 98.12 42 ALA B C 1
ATOM 1389 O O . ALA B 1 42 ? 6.207 2.031 1.818 1 98.12 42 ALA B O 1
ATOM 1390 N N . TRP B 1 43 ? 6.258 3.834 0.423 1 97.38 43 TRP B N 1
ATOM 1391 C CA . TRP B 1 43 ? 7.715 3.885 0.388 1 97.38 43 TRP B CA 1
ATOM 1392 C C . TRP B 1 43 ? 8.211 5.324 0.482 1 97.38 43 TRP B C 1
ATOM 1394 O O . TRP B 1 43 ? 7.609 6.234 -0.089 1 97.38 43 TRP B O 1
ATOM 1404 N N . SER B 1 44 ? 9.375 5.402 1.182 1 96.38 44 SER B N 1
ATOM 1405 C CA . SER B 1 44 ? 10.023 6.703 1.341 1 96.38 44 SER B CA 1
ATOM 1406 C C . SER B 1 44 ? 11.398 6.723 0.681 1 96.38 44 SER B C 1
ATOM 1408 O O . SER B 1 44 ? 12.297 5.98 1.083 1 96.38 44 SER B O 1
ATOM 1410 N N . LYS B 1 45 ? 11.477 7.633 -0.229 1 93.94 45 LYS B N 1
ATOM 1411 C CA . LYS B 1 45 ? 12.75 7.773 -0.929 1 93.94 45 LYS B CA 1
ATOM 1412 C C . LYS B 1 45 ? 13.852 8.242 0.02 1 93.94 45 LYS B C 1
ATOM 1414 O O . LYS B 1 45 ? 15 7.809 -0.093 1 93.94 45 LYS B O 1
ATOM 1419 N N . SER B 1 46 ? 13.57 9.094 0.939 1 91.75 46 SER B N 1
ATOM 1420 C CA . SER B 1 46 ? 14.555 9.711 1.814 1 91.75 46 SER B CA 1
ATOM 1421 C C . SER B 1 46 ? 15.008 8.75 2.906 1 91.75 46 SER B C 1
ATOM 1423 O O . SER B 1 46 ? 16.203 8.648 3.197 1 91.75 46 SER B O 1
ATOM 1425 N N . SER B 1 47 ? 14.094 8.039 3.455 1 93.44 47 SER B N 1
ATOM 1426 C CA . SER B 1 47 ? 14.43 7.176 4.586 1 93.44 47 SER B CA 1
ATOM 1427 C C . SER B 1 47 ? 14.727 5.754 4.129 1 93.44 47 SER B C 1
ATOM 1429 O O . SER B 1 47 ? 15.266 4.953 4.895 1 93.44 47 SER B O 1
ATOM 1431 N N . LEU B 1 48 ? 14.305 5.387 2.957 1 96 48 LEU B N 1
ATOM 1432 C CA . LEU B 1 48 ? 14.461 4.051 2.395 1 96 48 LEU B CA 1
ATOM 1433 C C . LEU B 1 48 ? 13.656 3.029 3.188 1 96 48 LEU B C 1
ATOM 1435 O O . LEU B 1 48 ? 14.039 1.861 3.281 1 96 48 LEU B O 1
ATOM 1439 N N . ASN B 1 49 ? 12.586 3.508 3.85 1 96.31 49 ASN B N 1
ATOM 1440 C CA . ASN B 1 49 ? 11.672 2.621 4.566 1 96.31 49 ASN B CA 1
ATOM 1441 C C . ASN B 1 49 ? 10.391 2.385 3.779 1 96.31 49 ASN B C 1
ATOM 1443 O O . ASN B 1 49 ? 10.023 3.191 2.924 1 96.31 49 ASN B O 1
ATOM 1447 N N . ALA B 1 50 ? 9.734 1.234 4.109 1 97.69 50 ALA B N 1
ATOM 1448 C CA . ALA B 1 50 ? 8.492 0.895 3.412 1 97.69 50 ALA B CA 1
ATOM 1449 C C . ALA B 1 50 ? 7.492 0.239 4.359 1 97.69 50 ALA B C 1
ATOM 1451 O O . ALA B 1 50 ? 7.883 -0.435 5.316 1 97.69 50 ALA B O 1
ATOM 1452 N N . GLY B 1 51 ? 6.234 0.567 4.211 1 97.38 51 GLY B N 1
ATOM 1453 C CA . GLY B 1 51 ? 5.121 -0.209 4.738 1 97.38 51 GLY B CA 1
ATOM 1454 C C . GLY B 1 51 ? 4.445 -1.071 3.689 1 97.38 51 GLY B C 1
ATOM 1455 O O . GLY B 1 51 ? 3.859 -0.554 2.736 1 97.38 51 GLY B O 1
ATOM 1456 N N . LEU B 1 52 ? 4.547 -2.361 3.902 1 98.06 52 LEU B N 1
ATOM 1457 C CA . LEU B 1 52 ? 4.012 -3.324 2.943 1 98.06 52 LEU B CA 1
ATOM 1458 C C . LEU B 1 52 ? 2.65 -3.84 3.393 1 98.06 52 LEU B C 1
ATOM 1460 O O . LEU B 1 52 ? 2.424 -4.051 4.586 1 98.06 52 LEU B O 1
ATOM 1464 N N . GLY B 1 53 ? 1.753 -4.074 2.408 1 97.56 53 GLY B N 1
ATOM 1465 C CA . GLY B 1 53 ? 0.46 -4.676 2.691 1 97.56 53 GLY B CA 1
ATOM 1466 C C . GLY B 1 53 ? 0.006 -5.648 1.617 1 97.56 53 GLY B C 1
ATOM 1467 O O . GLY B 1 53 ? 0.351 -5.488 0.445 1 97.56 53 GLY B O 1
ATOM 1468 N N . TRP B 1 54 ? -0.729 -6.691 2.072 1 98.25 54 TRP B N 1
ATOM 1469 C CA . TRP B 1 54 ? -1.327 -7.633 1.129 1 98.25 54 TRP B CA 1
ATOM 1470 C C . TRP B 1 54 ? -2.631 -8.203 1.681 1 98.25 54 TRP B C 1
ATOM 1472 O O . TRP B 1 54 ? -2.871 -8.164 2.889 1 98.25 54 TRP B O 1
ATOM 1482 N N . VAL B 1 55 ? -3.471 -8.625 0.75 1 98.06 55 VAL B N 1
ATOM 1483 C CA . VAL B 1 55 ? -4.723 -9.305 1.069 1 98.06 55 VAL B CA 1
ATOM 1484 C C . VAL B 1 55 ? -4.91 -10.508 0.146 1 98.06 55 VAL B C 1
ATOM 1486 O O . VAL B 1 55 ? -4.641 -10.422 -1.055 1 98.06 55 VAL B O 1
ATOM 1489 N N . VAL B 1 56 ? -5.293 -11.602 0.785 1 97.44 56 VAL B N 1
ATOM 1490 C CA . VAL B 1 56 ? -5.629 -12.805 0.024 1 97.44 56 VAL B CA 1
ATOM 1491 C C . VAL B 1 56 ? -7.098 -13.164 0.241 1 97.44 56 VAL B C 1
ATOM 1493 O O . VAL B 1 56 ? -7.527 -13.383 1.376 1 97.44 56 VAL B O 1
ATOM 1496 N N . SER B 1 57 ? -7.797 -13.195 -0.841 1 95.81 57 SER B N 1
ATOM 1497 C CA . SER B 1 57 ? -9.211 -13.539 -0.785 1 95.81 57 SER B CA 1
ATOM 1498 C C . SER B 1 57 ? -9.477 -14.906 -1.397 1 95.81 57 SER B C 1
ATOM 1500 O O . SER B 1 57 ? -9.164 -15.148 -2.566 1 95.81 57 SER B O 1
ATOM 1502 N N . THR B 1 58 ? -10.016 -15.789 -0.61 1 93.12 58 THR B N 1
ATOM 1503 C CA . THR B 1 58 ? -10.484 -17.094 -1.074 1 93.12 58 THR B CA 1
ATOM 1504 C C . THR B 1 58 ? -11.992 -17.219 -0.883 1 93.12 58 THR B C 1
ATOM 1506 O O . THR B 1 58 ? -12.602 -16.438 -0.164 1 93.12 58 THR B O 1
ATOM 1509 N N . PRO B 1 59 ? -12.633 -18.266 -1.569 1 87.19 59 PRO B N 1
ATOM 1510 C CA . PRO B 1 59 ? -14.062 -18.5 -1.336 1 87.19 59 PRO B CA 1
ATOM 1511 C C . PRO B 1 59 ? -14.383 -18.812 0.125 1 87.19 59 PRO B C 1
ATOM 1513 O O . PRO B 1 59 ? -15.469 -18.484 0.607 1 87.19 59 PRO B O 1
ATOM 1516 N N . GLU B 1 60 ? -13.461 -19.406 0.847 1 85 60 GLU B N 1
ATOM 1517 C CA . GLU B 1 60 ? -13.727 -19.891 2.201 1 85 60 GLU B CA 1
ATOM 1518 C C . GLU B 1 60 ? -13.258 -18.875 3.244 1 85 60 GLU B C 1
ATOM 1520 O O . GLU B 1 60 ? -13.852 -18.766 4.32 1 85 60 GLU B O 1
ATOM 1525 N N . ASN B 1 61 ? -12.195 -18.328 2.922 1 84.38 61 ASN B N 1
ATOM 1526 C CA . ASN B 1 61 ? -11.547 -17.5 3.932 1 84.38 61 ASN B CA 1
ATOM 1527 C C . ASN B 1 61 ? -10.836 -16.297 3.303 1 84.38 61 ASN B C 1
ATOM 1529 O O . ASN B 1 61 ? -10.852 -16.141 2.082 1 84.38 61 ASN B O 1
ATOM 1533 N N . HIS B 1 62 ? -10.477 -15.344 4.164 1 88.06 62 HIS B N 1
ATOM 1534 C CA . HIS B 1 62 ? -9.602 -14.242 3.787 1 88.06 62 HIS B CA 1
ATOM 1535 C C . HIS B 1 62 ? -8.469 -14.07 4.797 1 88.06 62 HIS B C 1
ATOM 1537 O O . HIS B 1 62 ? -8.617 -14.438 5.965 1 88.06 62 HIS B O 1
ATOM 1543 N N . THR B 1 63 ? -7.312 -13.672 4.199 1 91.44 63 THR B N 1
ATOM 1544 C CA . THR B 1 63 ? -6.203 -13.297 5.066 1 91.44 63 THR B CA 1
ATOM 1545 C C . THR B 1 63 ? -5.586 -11.977 4.613 1 91.44 63 THR B C 1
ATOM 1547 O O . THR B 1 63 ? -5.621 -11.648 3.428 1 91.44 63 THR B O 1
ATOM 1550 N N . GLU B 1 64 ? -5.262 -11.195 5.52 1 93.81 64 GLU B N 1
ATOM 1551 C CA . GLU B 1 64 ? -4.535 -9.953 5.266 1 93.81 64 GLU B CA 1
ATOM 1552 C C . GLU B 1 64 ? -3.266 -9.883 6.109 1 93.81 64 GLU B C 1
ATOM 1554 O O . GLU B 1 64 ? -3.152 -10.555 7.133 1 93.81 64 GLU B O 1
ATOM 1559 N N . GLY B 1 65 ? -2.359 -9.117 5.555 1 95.31 65 GLY B N 1
ATOM 1560 C CA . GLY B 1 65 ? -1.11 -8.914 6.27 1 95.31 65 GLY B CA 1
ATOM 1561 C C . GLY B 1 65 ? -0.433 -7.602 5.926 1 95.31 65 GLY B C 1
ATOM 1562 O O . GLY B 1 65 ? -0.842 -6.914 4.988 1 95.31 65 GLY B O 1
ATOM 1563 N N . SER B 1 66 ? 0.435 -7.25 6.754 1 94.94 66 SER B N 1
ATOM 1564 C CA . SER B 1 66 ? 1.275 -6.07 6.574 1 94.94 66 SER B CA 1
ATOM 1565 C C . SER B 1 66 ? 2.629 -6.246 7.254 1 94.94 66 SER B C 1
ATOM 1567 O O . SER B 1 66 ? 2.758 -7.027 8.195 1 94.94 66 SER B O 1
ATOM 1569 N N . ARG B 1 67 ? 3.588 -5.523 6.699 1 95.06 67 ARG B N 1
ATOM 1570 C CA . ARG B 1 67 ? 4.938 -5.594 7.246 1 95.06 67 ARG B CA 1
ATOM 1571 C C . ARG B 1 67 ? 5.719 -4.316 6.949 1 95.06 67 ARG B C 1
ATOM 1573 O O . ARG B 1 67 ? 5.574 -3.732 5.871 1 95.06 67 ARG B O 1
ATOM 1580 N N . SER B 1 68 ? 6.52 -3.951 7.926 1 95.19 68 SER B N 1
ATOM 1581 C CA . SER B 1 68 ? 7.469 -2.865 7.691 1 95.19 68 SER B CA 1
ATOM 1582 C C . SER B 1 68 ? 8.805 -3.4 7.195 1 95.19 68 SER B C 1
ATOM 1584 O O . SER B 1 68 ? 9.211 -4.508 7.559 1 95.19 68 SER B O 1
ATOM 1586 N N . ALA B 1 69 ? 9.43 -2.615 6.32 1 95.56 69 ALA B N 1
ATOM 1587 C CA . ALA B 1 69 ? 10.742 -2.98 5.797 1 95.56 69 ALA B CA 1
ATOM 1588 C C . ALA B 1 69 ? 11.672 -1.77 5.75 1 95.56 69 ALA B C 1
ATOM 1590 O O . ALA B 1 69 ? 11.219 -0.639 5.559 1 95.56 69 ALA B O 1
ATOM 1591 N N . SER B 1 70 ? 13.016 -2.043 5.938 1 94.81 70 SER B N 1
ATOM 1592 C CA . SER B 1 70 ? 14.023 -0.987 5.918 1 94.81 70 SER B CA 1
ATOM 1593 C C . SER B 1 70 ? 15.055 -1.229 4.82 1 94.81 70 SER B C 1
ATOM 1595 O O . SER B 1 70 ? 15.211 -2.357 4.344 1 94.81 70 SER B O 1
ATOM 1597 N N . PHE B 1 71 ? 15.711 -0.143 4.477 1 95.81 71 PHE B N 1
ATOM 1598 C CA . PHE B 1 71 ? 16.781 -0.16 3.484 1 95.81 71 PHE B CA 1
ATOM 1599 C C . PHE B 1 71 ? 16.266 -0.614 2.129 1 95.81 71 PHE B C 1
ATOM 1601 O O . PHE B 1 71 ? 16.844 -1.498 1.496 1 95.81 71 PHE B O 1
ATOM 1608 N N . ILE B 1 72 ? 15.141 -0.1 1.83 1 97.31 72 ILE B N 1
ATOM 1609 C CA . ILE B 1 72 ? 14.531 -0.379 0.536 1 97.31 72 ILE B CA 1
ATOM 1610 C C . ILE B 1 72 ? 14.906 0.713 -0.462 1 97.31 72 ILE B C 1
ATOM 1612 O O . ILE B 1 72 ? 14.445 1.851 -0.354 1 97.31 72 ILE B O 1
ATOM 1616 N N . PRO B 1 73 ? 15.641 0.382 -1.484 1 97.06 73 PRO B N 1
ATOM 1617 C CA . PRO B 1 73 ? 16.281 1.437 -2.275 1 97.06 73 PRO B CA 1
ATOM 1618 C C . PRO B 1 73 ? 15.344 2.037 -3.322 1 97.06 73 PRO B C 1
ATOM 1620 O O . PRO B 1 73 ? 15.648 3.086 -3.896 1 97.06 73 PRO B O 1
ATOM 1623 N N . SER B 1 74 ? 14.203 1.466 -3.615 1 97.75 74 SER B N 1
ATOM 1624 C CA . SER B 1 74 ? 13.297 2.029 -4.609 1 97.75 74 SER B CA 1
ATOM 1625 C C . SER B 1 74 ? 11.859 1.569 -4.371 1 97.75 74 SER B C 1
ATOM 1627 O O . SER B 1 74 ? 11.633 0.56 -3.701 1 97.75 74 SER B O 1
ATOM 1629 N N . VAL B 1 75 ? 10.938 2.295 -5.008 1 97.12 75 VAL B N 1
ATOM 1630 C CA . VAL B 1 75 ? 9.523 1.962 -4.891 1 97.12 75 VAL B CA 1
ATOM 1631 C C . VAL B 1 75 ? 9.258 0.617 -5.562 1 97.12 75 VAL B C 1
ATOM 1633 O O . VAL B 1 75 ? 8.422 -0.16 -5.094 1 97.12 75 VAL B O 1
ATOM 1636 N N . LEU B 1 76 ? 9.984 0.373 -6.648 1 98.19 76 LEU B N 1
ATOM 1637 C CA . LEU B 1 76 ? 9.797 -0.875 -7.379 1 98.19 76 LEU B CA 1
ATOM 1638 C C . LEU B 1 76 ? 10.156 -2.074 -6.512 1 98.19 76 LEU B C 1
ATOM 1640 O O . LEU B 1 76 ? 9.453 -3.088 -6.52 1 98.19 76 LEU B O 1
ATOM 1644 N N . ILE B 1 77 ? 11.195 -1.955 -5.742 1 98.56 77 ILE B N 1
ATOM 1645 C CA . ILE B 1 77 ? 11.602 -3.018 -4.828 1 98.56 77 ILE B CA 1
ATOM 1646 C C . ILE B 1 77 ? 10.555 -3.18 -3.729 1 98.56 77 ILE B C 1
ATOM 1648 O O . ILE B 1 77 ? 10.188 -4.301 -3.375 1 98.56 77 ILE B O 1
ATOM 1652 N N . ALA B 1 78 ? 10.023 -2.072 -3.191 1 98.56 78 ALA B N 1
ATOM 1653 C CA . ALA B 1 78 ? 8.984 -2.135 -2.166 1 98.56 78 ALA B CA 1
ATOM 1654 C C . ALA B 1 78 ? 7.75 -2.867 -2.682 1 98.56 78 ALA B C 1
ATOM 1656 O O . ALA B 1 78 ? 7.207 -3.734 -1.994 1 98.56 78 ALA B O 1
ATOM 1657 N N . GLU B 1 79 ? 7.297 -2.496 -3.861 1 98.38 79 GLU B N 1
ATOM 1658 C CA . GLU B 1 79 ? 6.152 -3.143 -4.492 1 98.38 79 GLU B CA 1
ATOM 1659 C C . GLU B 1 79 ? 6.426 -4.621 -4.754 1 98.38 79 GLU B C 1
ATOM 1661 O O . GLU B 1 79 ? 5.555 -5.465 -4.543 1 98.38 79 GLU B O 1
ATOM 1666 N N . GLY B 1 80 ? 7.645 -4.969 -5.184 1 98.75 80 GLY B N 1
ATOM 1667 C CA . GLY B 1 80 ? 8.031 -6.355 -5.371 1 98.75 80 GLY B CA 1
ATOM 1668 C C . GLY B 1 80 ? 8 -7.164 -4.09 1 98.75 80 GLY B C 1
ATOM 1669 O O . GLY B 1 80 ? 7.531 -8.305 -4.082 1 98.75 80 GLY B O 1
ATOM 1670 N N . LEU B 1 81 ? 8.484 -6.531 -3.08 1 98.56 81 LEU B N 1
ATOM 1671 C CA . LEU B 1 81 ? 8.484 -7.203 -1.783 1 98.56 81 LEU B CA 1
ATOM 1672 C C . LEU B 1 81 ? 7.059 -7.441 -1.294 1 98.56 81 LEU B C 1
ATOM 1674 O O . LEU B 1 81 ? 6.754 -8.508 -0.759 1 98.56 81 LEU B O 1
ATOM 1678 N N . ALA B 1 82 ? 6.219 -6.445 -1.418 1 98.62 82 ALA B N 1
ATOM 1679 C CA . ALA B 1 82 ? 4.82 -6.617 -1.031 1 98.62 82 ALA B CA 1
ATOM 1680 C C . ALA B 1 82 ? 4.18 -7.773 -1.797 1 98.62 82 ALA B C 1
ATOM 1682 O O . ALA B 1 82 ? 3.461 -8.586 -1.214 1 98.62 82 ALA B O 1
ATOM 1683 N N . LEU B 1 83 ? 4.422 -7.828 -3.078 1 98.81 83 LEU B N 1
ATOM 1684 C CA . LEU B 1 83 ? 3.879 -8.906 -3.891 1 98.81 83 LEU B CA 1
ATOM 1685 C C . LEU B 1 83 ? 4.441 -10.258 -3.451 1 98.81 83 LEU B C 1
ATOM 1687 O O . LEU B 1 83 ? 3.703 -11.234 -3.344 1 98.81 83 LEU B O 1
ATOM 1691 N N . ARG B 1 84 ? 5.727 -10.312 -3.217 1 98.81 84 ARG B N 1
ATOM 1692 C CA . ARG B 1 84 ? 6.352 -11.547 -2.754 1 98.81 84 ARG B CA 1
ATOM 1693 C C . ARG B 1 84 ? 5.688 -12.047 -1.476 1 98.81 84 ARG B C 1
ATOM 1695 O O . ARG B 1 84 ? 5.484 -13.25 -1.307 1 98.81 84 ARG B O 1
ATOM 1702 N N . GLU B 1 85 ? 5.402 -11.109 -0.577 1 98 85 GLU B N 1
ATOM 1703 C CA . GLU B 1 85 ? 4.707 -11.484 0.649 1 98 85 GLU B CA 1
ATOM 1704 C C . GLU B 1 85 ? 3.336 -12.086 0.343 1 98 85 GLU B C 1
ATOM 1706 O O . GLU B 1 85 ? 2.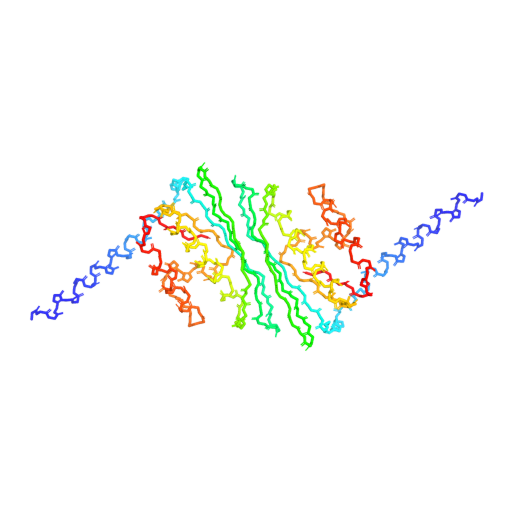906 -13.039 1 1 98 85 GLU B O 1
ATOM 1711 N N . GLY B 1 86 ? 2.645 -11.484 -0.579 1 98.12 86 GLY B N 1
ATOM 1712 C CA . GLY B 1 86 ? 1.381 -12.055 -1.018 1 98.12 86 GLY B CA 1
ATOM 1713 C C . GLY B 1 86 ? 1.521 -13.461 -1.563 1 98.12 86 GLY B C 1
ATOM 1714 O O . GLY B 1 86 ? 0.706 -14.336 -1.259 1 98.12 86 GLY B O 1
ATOM 1715 N N . VAL B 1 87 ? 2.533 -13.664 -2.35 1 98.5 87 VAL B N 1
ATOM 1716 C CA . VAL B 1 87 ? 2.799 -14.984 -2.922 1 98.5 87 VAL B CA 1
ATOM 1717 C C . VAL B 1 87 ? 3.08 -15.984 -1.804 1 98.5 87 VAL B C 1
ATOM 1719 O O . VAL B 1 87 ? 2.521 -17.078 -1.791 1 98.5 87 VAL B O 1
ATOM 1722 N N . GLU B 1 88 ? 3.846 -15.555 -0.864 1 98.19 88 GLU B N 1
ATOM 1723 C CA . GLU B 1 88 ? 4.168 -16.422 0.269 1 98.19 88 GLU B CA 1
ATOM 1724 C C . GLU B 1 88 ? 2.922 -16.734 1.09 1 98.19 88 GLU B C 1
ATOM 1726 O O . GLU B 1 88 ? 2.76 -17.859 1.564 1 98.19 88 GLU B O 1
ATOM 1731 N N . ALA B 1 89 ? 2.127 -15.781 1.292 1 97.06 89 ALA B N 1
ATOM 1732 C CA . ALA B 1 89 ? 0.887 -15.992 2.035 1 97.06 89 ALA B CA 1
ATOM 1733 C C . ALA B 1 89 ? 0.011 -17.047 1.355 1 97.06 89 ALA B C 1
ATOM 1735 O O . ALA B 1 89 ? -0.539 -17.922 2.018 1 97.06 89 ALA B O 1
ATOM 1736 N N . CYS B 1 90 ? -0.082 -16.953 0.082 1 97.31 90 CYS B N 1
ATOM 1737 C CA . CYS B 1 90 ? -0.875 -17.906 -0.67 1 97.31 90 CYS B CA 1
ATOM 1738 C C . CYS B 1 90 ? -0.282 -19.312 -0.558 1 97.31 90 CYS B C 1
ATOM 1740 O O . CYS B 1 90 ? -1.015 -20.297 -0.397 1 97.31 90 CYS B O 1
ATOM 1742 N N . ARG B 1 91 ? 0.964 -19.359 -0.621 1 96.94 91 ARG B N 1
ATOM 1743 C CA . ARG B 1 91 ? 1.642 -20.641 -0.46 1 96.94 91 ARG B CA 1
ATOM 1744 C C . ARG B 1 91 ? 1.346 -21.25 0.907 1 96.94 91 ARG B C 1
ATOM 1746 O O . ARG B 1 91 ? 1.022 -22.438 1.008 1 96.94 91 ARG B O 1
ATOM 1753 N N . SER B 1 92 ? 1.418 -20.453 1.868 1 95.44 92 SER B N 1
ATOM 1754 C CA . SER B 1 92 ? 1.204 -20.922 3.236 1 95.44 92 SER B CA 1
ATOM 1755 C C . SER B 1 92 ? -0.229 -21.406 3.439 1 95.44 92 SER B C 1
ATOM 1757 O O . SER B 1 92 ? -0.484 -22.281 4.27 1 95.44 92 SER B O 1
ATOM 1759 N N . LEU B 1 93 ? -1.131 -20.891 2.639 1 94.19 93 LEU B N 1
ATOM 1760 C CA . LEU B 1 93 ? -2.541 -21.266 2.732 1 94.19 93 LEU B CA 1
ATOM 1761 C C . LEU B 1 93 ? -2.834 -22.516 1.911 1 94.19 93 LEU B C 1
ATOM 1763 O O . LEU B 1 93 ? -3.945 -23.047 1.961 1 94.19 93 LEU B O 1
ATOM 1767 N N . GLY B 1 94 ? -1.874 -22.875 1.141 1 94.5 94 GLY B N 1
ATOM 1768 C CA . GLY B 1 94 ? -2.045 -24.062 0.309 1 94.5 94 GLY B CA 1
ATOM 1769 C C . GLY B 1 94 ? -2.836 -23.781 -0.957 1 94.5 94 GLY B C 1
ATOM 1770 O O . GLY B 1 94 ? -3.457 -24.703 -1.514 1 94.5 94 GLY B O 1
ATOM 1771 N N . VAL B 1 95 ? -2.844 -22.625 -1.386 1 94.81 95 VAL B N 1
ATOM 1772 C CA . VAL B 1 95 ? -3.549 -22.234 -2.604 1 94.81 95 VAL B CA 1
ATOM 1773 C C . VAL B 1 95 ? -2.865 -22.859 -3.818 1 94.81 95 VAL B C 1
ATOM 1775 O O . VAL B 1 95 ? -1.635 -22.891 -3.896 1 94.81 95 VAL B O 1
ATOM 1778 N N . LYS B 1 96 ? -3.688 -23.281 -4.781 1 95.62 96 LYS B N 1
ATOM 1779 C CA . LYS B 1 96 ? -3.115 -23.922 -5.961 1 95.62 96 LYS B CA 1
ATOM 1780 C C . LYS B 1 96 ? -3.346 -23.078 -7.211 1 95.62 96 LYS B C 1
ATOM 1782 O O . LYS B 1 96 ? -2.58 -23.156 -8.172 1 95.62 96 LYS B O 1
ATOM 1787 N N . GLU B 1 97 ? -4.461 -22.375 -7.234 1 96.56 97 GLU B N 1
ATOM 1788 C CA . GLU B 1 97 ? -4.801 -21.469 -8.328 1 96.56 97 GLU B CA 1
ATOM 1789 C C . GLU B 1 97 ? -5.027 -20.047 -7.812 1 96.56 97 GLU B C 1
ATOM 1791 O O . GLU B 1 97 ? -5.891 -19.828 -6.965 1 96.56 97 GLU B O 1
ATOM 1796 N N . VAL B 1 98 ? -4.238 -19.109 -8.367 1 96.94 98 VAL B N 1
ATOM 1797 C CA . VAL B 1 98 ? -4.32 -17.781 -7.773 1 96.94 98 VAL B CA 1
ATOM 1798 C C . VAL B 1 98 ? -4.031 -16.719 -8.828 1 96.94 98 VAL B C 1
ATOM 1800 O O . VAL B 1 98 ? -3.209 -16.938 -9.727 1 96.94 98 VAL B O 1
ATOM 1803 N N . ARG B 1 99 ? -4.766 -15.602 -8.727 1 97.44 99 ARG B N 1
ATOM 1804 C CA . ARG B 1 99 ? -4.516 -14.367 -9.469 1 97.44 99 ARG B CA 1
ATOM 1805 C C . ARG B 1 99 ? -3.943 -13.289 -8.555 1 97.44 99 ARG B C 1
ATOM 1807 O O . ARG B 1 99 ? -4.574 -12.906 -7.57 1 97.44 99 ARG B O 1
ATOM 1814 N N . PHE B 1 100 ? -2.762 -12.852 -8.898 1 98.12 100 PHE B N 1
ATOM 1815 C CA . PHE B 1 100 ? -2.15 -11.742 -8.172 1 98.12 100 PHE B CA 1
ATOM 1816 C C . PHE B 1 100 ? -2.379 -10.422 -8.906 1 98.12 100 PHE B C 1
ATOM 1818 O O . PHE B 1 100 ? -2.084 -10.312 -10.102 1 98.12 100 PHE B O 1
ATOM 1825 N N . GLU B 1 101 ? -2.826 -9.445 -8.164 1 97.44 101 GLU B N 1
ATOM 1826 C CA . GLU B 1 101 ? -3.078 -8.117 -8.727 1 97.44 101 GLU B CA 1
ATOM 1827 C C . GLU B 1 101 ? -2.184 -7.07 -8.078 1 97.44 101 GLU B C 1
ATOM 1829 O O . GLU B 1 101 ? -2.105 -6.984 -6.848 1 97.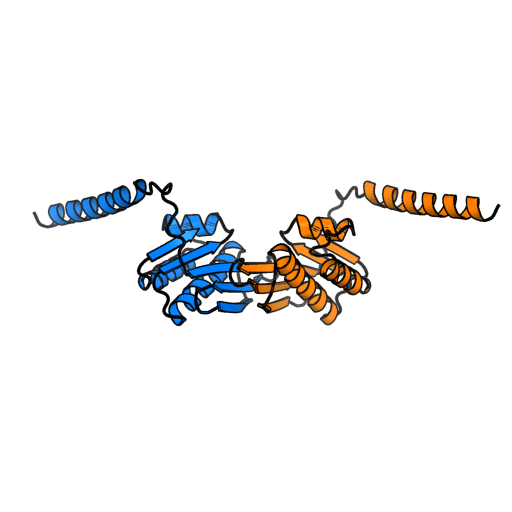44 101 GLU B O 1
ATOM 1834 N N . SER B 1 102 ? -1.462 -6.328 -8.914 1 97.12 102 SER B N 1
ATOM 1835 C CA . SER B 1 102 ? -0.629 -5.207 -8.492 1 97.12 102 SER B CA 1
ATOM 1836 C C . SER B 1 102 ? -0.754 -4.031 -9.453 1 97.12 102 SER B C 1
ATOM 1838 O O . SER B 1 102 ? -0.877 -4.223 -10.664 1 97.12 102 SER B O 1
ATOM 1840 N N . ASP B 1 103 ? -0.752 -2.852 -8.969 1 93.19 103 ASP B N 1
ATOM 1841 C CA . ASP B 1 103 ? -0.856 -1.694 -9.852 1 93.19 103 ASP B CA 1
ATOM 1842 C C . ASP B 1 103 ? 0.518 -1.27 -10.367 1 93.19 103 ASP B C 1
ATOM 1844 O O . ASP B 1 103 ? 0.646 -0.244 -11.039 1 93.19 103 ASP B O 1
ATOM 1848 N N . SER B 1 104 ? 1.504 -2.004 -10.078 1 97.12 104 SER B N 1
ATOM 1849 C CA . SER B 1 104 ? 2.852 -1.757 -10.578 1 97.12 104 SER B CA 1
ATOM 1850 C C . SER B 1 104 ? 3.062 -2.406 -11.945 1 97.12 104 SER B C 1
ATOM 1852 O O . SER B 1 104 ? 3.523 -3.547 -12.031 1 97.12 104 SER B O 1
ATOM 1854 N N . ALA B 1 105 ? 2.875 -1.646 -13 1 96.75 105 ALA B N 1
ATOM 1855 C CA . ALA B 1 105 ? 2.971 -2.148 -14.367 1 96.75 105 ALA B CA 1
ATOM 1856 C C . ALA B 1 105 ? 4.375 -2.662 -14.664 1 96.75 105 ALA B C 1
ATOM 1858 O O . ALA B 1 105 ? 4.539 -3.684 -15.336 1 96.75 105 ALA B O 1
ATOM 1859 N N . GLN B 1 106 ? 5.34 -1.937 -14.148 1 97.62 106 GLN B N 1
ATOM 1860 C CA . GLN B 1 106 ? 6.723 -2.336 -14.391 1 97.62 106 GLN B CA 1
ATOM 1861 C C . GLN B 1 106 ? 7.023 -3.688 -13.75 1 97.62 106 GLN B C 1
ATOM 1863 O O . GLN B 1 106 ? 7.672 -4.539 -14.352 1 97.62 106 GLN B O 1
ATOM 1868 N N . LEU B 1 107 ? 6.547 -3.893 -12.578 1 98.56 107 LEU B N 1
ATOM 1869 C CA . LEU B 1 107 ? 6.762 -5.141 -11.852 1 98.56 107 LEU B CA 1
ATOM 1870 C C . LEU B 1 107 ? 6.062 -6.301 -12.547 1 98.56 107 LEU B C 1
ATOM 1872 O O . LEU B 1 107 ? 6.664 -7.359 -12.75 1 98.56 107 LEU B O 1
ATOM 1876 N N . ILE B 1 108 ? 4.816 -6.094 -12.93 1 98.44 108 ILE B N 1
ATOM 1877 C CA . ILE B 1 108 ? 4.016 -7.133 -13.562 1 98.44 108 ILE B CA 1
ATOM 1878 C C . ILE B 1 108 ? 4.637 -7.516 -14.906 1 98.44 108 ILE B C 1
ATOM 1880 O O . ILE B 1 108 ? 4.754 -8.703 -15.227 1 98.44 108 ILE B O 1
ATOM 1884 N N . LYS B 1 109 ? 5.035 -6.543 -15.625 1 98.38 109 LYS B N 1
ATOM 1885 C CA . LYS B 1 109 ? 5.691 -6.809 -16.906 1 98.38 109 LYS B CA 1
ATOM 1886 C C . LYS B 1 109 ? 6.977 -7.609 -16.703 1 98.38 109 LYS B C 1
ATOM 1888 O O . LYS B 1 109 ? 7.242 -8.562 -17.438 1 98.38 109 LYS B O 1
ATOM 1893 N N . ALA B 1 110 ? 7.781 -7.199 -15.758 1 98.62 110 ALA B N 1
ATOM 1894 C CA . ALA B 1 110 ? 9.039 -7.883 -15.469 1 98.62 110 ALA B CA 1
ATOM 1895 C C . ALA B 1 110 ? 8.805 -9.352 -15.133 1 98.62 110 ALA B C 1
ATOM 1897 O O . ALA B 1 110 ? 9.555 -10.227 -15.57 1 98.62 110 ALA B O 1
ATOM 1898 N N . ILE B 1 111 ? 7.773 -9.633 -14.367 1 98.62 111 ILE B N 1
ATOM 1899 C CA . ILE B 1 111 ? 7.453 -10.992 -13.961 1 98.62 111 ILE B CA 1
ATOM 1900 C C . ILE B 1 111 ? 6.98 -11.797 -15.164 1 98.62 111 ILE B C 1
ATOM 1902 O O . ILE B 1 111 ? 7.465 -12.906 -15.406 1 98.62 111 ILE B O 1
ATOM 1906 N N . ASN B 1 112 ? 6.082 -11.227 -15.914 1 97.94 112 ASN B N 1
ATOM 1907 C CA . ASN B 1 112 ? 5.453 -11.961 -17.016 1 97.94 112 ASN B CA 1
ATOM 1908 C C . ASN B 1 112 ? 6.438 -12.219 -18.156 1 97.94 112 ASN B C 1
ATOM 1910 O O . ASN B 1 112 ? 6.371 -13.258 -18.812 1 97.94 112 ASN B O 1
ATOM 1914 N N . ARG B 1 113 ? 7.266 -11.32 -18.297 1 97.75 113 ARG B N 1
ATOM 1915 C CA . ARG B 1 113 ? 8.242 -11.477 -19.375 1 97.75 113 ARG B CA 1
ATOM 1916 C C . ARG B 1 113 ? 9.469 -12.25 -18.891 1 97.75 113 ARG B C 1
ATOM 1918 O O . ARG B 1 113 ? 10.312 -12.648 -19.688 1 97.75 113 ARG B O 1
ATOM 1925 N N . LYS B 1 114 ? 9.594 -12.406 -17.609 1 97.31 114 LYS B N 1
ATOM 1926 C CA . LYS B 1 114 ? 10.75 -13.047 -16.984 1 97.31 114 LYS B CA 1
ATOM 1927 C C . LYS B 1 114 ? 12.047 -12.344 -17.391 1 97.31 114 LYS B C 1
ATOM 1929 O O . LYS B 1 114 ? 13.055 -13 -17.641 1 97.31 114 LYS B O 1
ATOM 1934 N N . GLU B 1 115 ? 11.938 -11.016 -17.594 1 96.94 115 GLU B N 1
ATOM 1935 C CA . GLU B 1 115 ? 13.055 -10.148 -17.953 1 96.94 115 GLU B CA 1
ATOM 1936 C C . GLU B 1 115 ? 13.125 -8.938 -17.016 1 96.94 115 GLU B C 1
ATOM 1938 O O . GLU B 1 115 ? 12.961 -7.801 -17.453 1 96.94 115 GLU B O 1
ATOM 1943 N N . PRO B 1 116 ? 13.492 -9.242 -15.781 1 97.38 116 PRO B N 1
ATOM 1944 C CA . PRO B 1 116 ? 13.555 -8.133 -14.82 1 97.38 116 PRO B CA 1
ATOM 1945 C C . PRO B 1 116 ? 14.805 -7.27 -15.008 1 97.38 116 PRO B C 1
ATOM 1947 O O . PRO B 1 116 ? 15.875 -7.785 -15.32 1 97.38 116 PRO B O 1
ATOM 1950 N N . PRO B 1 117 ? 14.602 -5.992 -14.898 1 97.38 117 PRO B N 1
ATOM 1951 C CA . PRO B 1 117 ? 15.828 -5.203 -14.75 1 97.38 117 PRO B CA 1
ATOM 1952 C C . PRO B 1 117 ? 16.656 -5.625 -13.547 1 97.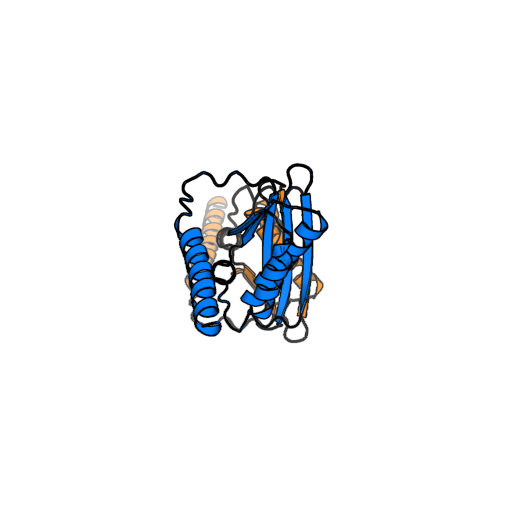38 117 PRO B C 1
ATOM 1954 O O . PRO B 1 117 ? 16.156 -6.324 -12.656 1 97.38 117 PRO B O 1
ATOM 1957 N N . LEU B 1 118 ? 17.859 -5.262 -13.5 1 97.31 118 LEU B N 1
ATOM 1958 C CA . LEU B 1 118 ? 18.812 -5.652 -12.461 1 97.31 118 LEU B CA 1
ATOM 1959 C C . LEU B 1 118 ? 18.281 -5.258 -11.086 1 97.31 118 LEU B C 1
ATOM 1961 O O . LEU B 1 118 ? 18.469 -5.988 -10.109 1 97.31 118 LEU B O 1
ATOM 1965 N N . GLU B 1 119 ? 17.609 -4.16 -11.039 1 97.31 119 GLU B N 1
ATOM 1966 C CA . GLU B 1 119 ? 17.109 -3.574 -9.797 1 97.31 119 GLU B CA 1
ATOM 1967 C C . GLU B 1 119 ? 16.219 -4.555 -9.039 1 97.31 119 GLU B C 1
ATOM 1969 O O . GLU B 1 119 ? 16.266 -4.613 -7.812 1 97.31 119 GLU B O 1
ATOM 1974 N N . ILE B 1 120 ? 15.43 -5.309 -9.773 1 98.31 120 ILE B N 1
ATOM 1975 C CA . ILE B 1 120 ? 14.492 -6.195 -9.094 1 98.31 120 ILE B CA 1
ATOM 1976 C C . ILE B 1 120 ? 14.734 -7.641 -9.531 1 98.31 120 ILE B C 1
ATOM 1978 O O . ILE B 1 120 ? 13.844 -8.484 -9.438 1 98.31 120 ILE B O 1
ATOM 1982 N N . TYR B 1 121 ? 15.875 -7.996 -9.984 1 98.19 121 TYR B N 1
ATOM 1983 C CA . TYR B 1 121 ? 16.188 -9.352 -10.445 1 98.19 121 TYR B CA 1
ATOM 1984 C C . TYR B 1 121 ? 15.945 -10.367 -9.336 1 98.19 121 TYR B C 1
ATOM 1986 O O . TYR B 1 121 ? 15.266 -11.375 -9.555 1 98.19 121 TYR B O 1
ATOM 1994 N N . GLY B 1 122 ? 16.5 -10.109 -8.133 1 98.19 122 GLY B N 1
ATOM 1995 C CA . GLY B 1 122 ? 16.375 -11.031 -7.023 1 98.19 122 GLY B CA 1
ATOM 1996 C C . GLY B 1 122 ? 14.93 -11.258 -6.598 1 98.19 122 GLY B C 1
ATOM 1997 O O . GLY B 1 122 ? 14.516 -12.391 -6.367 1 98.19 122 GLY B O 1
ATOM 1998 N N . ILE B 1 123 ? 14.195 -10.203 -6.547 1 98.38 123 ILE B N 1
ATOM 1999 C CA . ILE B 1 123 ? 12.812 -10.266 -6.078 1 98.38 123 ILE B CA 1
ATOM 2000 C C . ILE B 1 123 ? 11.961 -11.031 -7.09 1 98.38 123 ILE B C 1
ATOM 2002 O O . ILE B 1 123 ? 11.141 -11.875 -6.715 1 98.38 123 ILE B O 1
ATOM 2006 N N . VAL B 1 124 ? 12.164 -10.68 -8.344 1 98.56 124 VAL B N 1
ATOM 2007 C CA . VAL B 1 124 ? 11.406 -11.359 -9.391 1 98.56 124 VAL B CA 1
ATOM 2008 C C . VAL B 1 124 ? 11.773 -12.836 -9.422 1 98.56 124 VAL B C 1
ATOM 2010 O O . VAL B 1 124 ? 10.906 -13.703 -9.562 1 98.56 124 VAL B O 1
ATOM 2013 N N . SER B 1 125 ? 13.047 -13.141 -9.266 1 98.56 125 SER B N 1
ATOM 2014 C CA . SER B 1 125 ? 13.484 -14.531 -9.211 1 98.56 125 SER B CA 1
ATOM 2015 C C . SER B 1 125 ? 12.812 -15.273 -8.062 1 98.56 125 SER B C 1
ATOM 2017 O O . SER B 1 125 ? 12.367 -16.406 -8.227 1 98.56 125 SER B O 1
ATOM 2019 N N . ASP B 1 126 ? 12.75 -14.602 -6.906 1 98.56 126 ASP B N 1
ATOM 2020 C CA . ASP B 1 126 ? 12.102 -15.195 -5.746 1 98.56 126 ASP B CA 1
ATOM 2021 C C . ASP B 1 126 ? 10.625 -15.477 -6.023 1 98.56 126 ASP B C 1
ATOM 2023 O O . ASP B 1 126 ? 10.125 -16.562 -5.723 1 98.56 126 ASP B O 1
ATOM 2027 N N . ILE B 1 127 ? 9.961 -14.461 -6.555 1 98.62 127 ILE B N 1
ATOM 2028 C CA . ILE B 1 127 ? 8.539 -14.57 -6.84 1 98.62 127 ILE B CA 1
ATOM 2029 C C . ILE B 1 127 ? 8.289 -15.727 -7.805 1 98.62 127 ILE B C 1
ATOM 2031 O O . ILE B 1 127 ? 7.391 -16.547 -7.59 1 98.62 127 ILE B O 1
ATOM 2035 N N . LEU B 1 128 ? 9.094 -15.82 -8.828 1 98.25 128 LEU B N 1
ATOM 2036 C CA . LEU B 1 128 ? 8.945 -16.891 -9.82 1 98.25 128 LEU B CA 1
ATOM 2037 C C . LEU B 1 128 ? 9.242 -18.25 -9.203 1 98.25 128 LEU B C 1
ATOM 2039 O O . LEU B 1 128 ? 8.531 -19.219 -9.453 1 98.25 128 LEU B O 1
ATOM 2043 N N . ALA B 1 129 ? 10.258 -18.297 -8.344 1 98.31 129 ALA B N 1
ATOM 2044 C CA . ALA B 1 129 ? 10.602 -19.547 -7.672 1 98.31 129 ALA B CA 1
ATOM 2045 C C . ALA B 1 129 ? 9.469 -20.016 -6.762 1 98.31 129 ALA B C 1
ATOM 2047 O O . ALA B 1 129 ? 9.117 -21.188 -6.746 1 98.31 129 ALA B O 1
ATOM 2048 N N . LEU B 1 130 ? 8.906 -19.062 -6.031 1 98.12 130 LEU B N 1
ATOM 2049 C CA . LEU B 1 130 ? 7.805 -19.391 -5.129 1 98.12 130 LEU B CA 1
ATOM 2050 C C . LEU B 1 130 ? 6.559 -19.797 -5.91 1 98.12 130 LEU B C 1
ATOM 2052 O O . LEU B 1 130 ? 5.746 -20.594 -5.426 1 98.12 130 LEU B O 1
ATOM 2056 N N . SER B 1 131 ? 6.453 -19.266 -7.102 1 97.62 131 SER B N 1
ATOM 2057 C CA . SER B 1 131 ? 5.238 -19.438 -7.887 1 97.62 131 SER B CA 1
ATOM 2058 C C . SER B 1 131 ? 5.176 -20.844 -8.5 1 97.62 131 SER B C 1
ATOM 2060 O O . SER B 1 131 ? 4.125 -21.266 -8.977 1 97.62 131 SER B O 1
ATOM 2062 N N . ILE B 1 132 ? 6.25 -21.625 -8.461 1 96.38 132 ILE B N 1
ATOM 2063 C CA . ILE B 1 132 ? 6.34 -22.938 -9.078 1 96.38 132 ILE B CA 1
ATOM 2064 C C . ILE B 1 132 ? 5.379 -23.906 -8.383 1 96.38 132 ILE B C 1
ATOM 2066 O O . ILE B 1 132 ? 4.887 -24.859 -8.992 1 96.38 132 ILE B O 1
ATOM 2070 N N . GLU B 1 133 ? 5.039 -23.578 -7.133 1 95.62 133 GLU B N 1
ATOM 2071 C CA . GLU B 1 133 ? 4.195 -24.469 -6.34 1 95.62 133 GLU B CA 1
ATOM 2072 C C . GLU B 1 133 ? 2.73 -24.344 -6.746 1 95.62 133 GLU B C 1
ATOM 2074 O O . GLU B 1 133 ? 1.905 -25.172 -6.379 1 95.62 133 GLU B O 1
ATOM 2079 N N . PHE B 1 134 ? 2.355 -23.328 -7.441 1 97.5 134 PHE B N 1
ATOM 2080 C CA . PHE B 1 134 ? 0.98 -23.141 -7.891 1 97.5 134 PHE B CA 1
ATOM 2081 C C . PHE B 1 134 ? 0.723 -23.906 -9.18 1 97.5 134 PHE B C 1
ATOM 2083 O O . PHE B 1 134 ? 1.598 -24 -10.047 1 97.5 134 PHE B O 1
ATOM 2090 N N . ASP B 1 135 ? -0.475 -24.438 -9.344 1 97.31 135 ASP B N 1
ATOM 2091 C CA . ASP B 1 135 ? -0.879 -25.078 -10.586 1 97.31 135 ASP B CA 1
ATOM 2092 C C . ASP B 1 135 ? -1.195 -24.047 -11.664 1 97.31 135 ASP B C 1
ATOM 2094 O O . ASP B 1 135 ? -0.869 -24.25 -12.836 1 97.31 135 ASP B O 1
ATOM 2098 N N . VAL B 1 136 ? -1.962 -23.062 -11.25 1 96.56 136 VAL B N 1
ATOM 2099 C CA . VAL B 1 136 ? -2.307 -21.938 -12.125 1 96.56 136 VAL B CA 1
ATOM 2100 C C . VAL B 1 136 ? -2.037 -20.625 -11.406 1 96.56 136 VAL B C 1
ATOM 2102 O O . VAL B 1 136 ? -2.498 -20.422 -10.281 1 96.56 136 VAL B O 1
ATOM 2105 N N . VAL B 1 137 ? -1.235 -19.766 -12.039 1 97.62 137 VAL B N 1
ATOM 2106 C CA . VAL B 1 137 ? -0.932 -18.469 -11.445 1 97.62 137 VAL B CA 1
ATOM 2107 C C . VAL B 1 137 ? -0.885 -17.406 -12.531 1 97.62 137 VAL B C 1
ATOM 2109 O O . VAL B 1 137 ? -0.37 -17.641 -13.625 1 97.62 137 VAL B O 1
ATOM 2112 N N . VAL B 1 138 ? -1.516 -16.297 -12.242 1 97.31 138 VAL B N 1
ATOM 2113 C CA . VAL B 1 138 ? -1.464 -15.156 -13.156 1 97.31 138 VAL B CA 1
ATOM 2114 C C . VAL B 1 138 ? -1.108 -13.883 -12.383 1 97.31 138 VAL B C 1
ATOM 2116 O O . VAL B 1 138 ? -1.544 -13.695 -11.25 1 97.31 138 VAL B O 1
ATOM 2119 N N . PHE B 1 139 ? -0.258 -13.117 -12.977 1 98.06 139 PHE B N 1
ATOM 2120 C CA . PHE B 1 139 ? 0.094 -11.805 -12.453 1 98.06 139 PHE B CA 1
ATOM 2121 C C . PHE B 1 139 ? -0.462 -10.695 -13.344 1 98.06 139 PHE B C 1
ATOM 2123 O O . PHE B 1 139 ? -0.163 -10.648 -14.539 1 98.06 139 PHE B O 1
ATOM 2130 N N . VAL B 1 140 ? -1.229 -9.758 -12.648 1 96.06 140 VAL B N 1
ATOM 2131 C CA . VAL B 1 140 ? -1.874 -8.727 -13.453 1 96.06 140 VAL B CA 1
ATOM 2132 C C . VAL B 1 140 ? -1.818 -7.387 -12.727 1 96.06 140 VAL B C 1
ATOM 2134 O O . VAL B 1 140 ? -1.67 -7.348 -11.5 1 96.06 140 VAL B O 1
#

Secondary structure (DSSP, 8-state):
-HHHHHHHHHHHHHHHHHHHHH---TTS-----S-EEEEEEEE-TTT--EEEEEEEE-SS-EEEEEEEE-----HHHHHHHHHHHHHHHHHHHT-SEEEEE-S-HHHHHHHHHT---GGGHHHHHHHHHHHTT-SEEEE-/-HHHHHHHHHHHHHHHHHHHHH---TTS-----S-EEEEEEEE-TTT--EEEEEEEE-SS-EEEEEEEE-----HHHHHHHHHHHHHHHHHHHT-SEEEEE-S-HHHHHHHHHT---GGGHHHHHHHHHHHTT-SEEEE-

Foldseek 3Di:
DVVVVVVVVVVVVVVVVVVVVPPCPVVPPPPPFQKEKEKAWDADQVFLKIKIWMKIGHPVDIDIDIDIDGNHNDRLQRRLVNQLVRLVVCVVVVAAAYEYEYPPPLNLCCLVVVPHDPSCNPSSVSSVVSCVRHNHYHYD/DVVVVVVVVVVVVVVVVVVVVPPCVVVPPPPPFQKEKEKAWDADQVFLKIKIWMKIGHPVDIDIDIDIDGNHNDRLQRRLVNQLVRLVVCVVVVAAAYEYEYPPPLNLCCLVVVPHDPSCNPSSVSSVVSCVRHNHYHYD